Protein AF-A0A257TS26-F1 (afdb_monomer_lite)

Sequence (322 aa):
MDTCPPGFRGSYFFALATAGLLAMAFPWNPGGDGPPDYDKAGIEAARLVDIDSMKSAVDYLASDSLEGRETGEPGELKAAEYIAGQFRLFGLKPLGDSGTYFQHFFVDINRISDSSYLRSGGKDFWGSKDFLVMPFTAADTNVTAQIVCAGYGYENGSYSDYKGIDVTGKIVMLLGGNPKFADTNDVMVRTGLYKMTNAVSNGAAAVIMTINDGDKGFAQLRKSFNAIDGAKQMSLASDIGTPAQFKPVQLIYIRESVADSILLSRHFTSAQLTRTIDSLKVPVSLQLGNATVRVRIDRERRETENVVAVLGGTDSLLDNQY

pLDDT: mean 80.96, std 21.2, range [22.33, 98.5]

Foldseek 3Di:
DDDDDDDDDDDDDDDDDPDDDDDDDDDDDPDDDDDPPVVVVVVVVVVVDDPVVVVVLVCVLPDCVLVDCAFQDSSVVVNLVVVQVVCVVVVFWADAPPRGLKPKFKKKFKAWDQPWWKFDPNDIDTELGFKDWDPPPPDWDKAKAWEKEQEALADDDPAGSCPPDQQASHEYEHEQADQPVPDDPPPLRNDPVNSLVSSVVSHHQAYEYEHPPAVVRVVVVSVVVCVRSVSRDIDGPCVVPDPPPDPDHIYMYGGQVVQQVFCVQVPDGSVRSSCCCNVVVHRDMDTTGIMIGTIDMDIDMHMGIDRDTDDADPDPVCRPVD

Secondary structure (DSSP, 8-state):
-------------------------PPP--SS-PSP-HHHHHHHHHHT--HHHHHHHHHHHTSGGGS---TTSHHHHHHHHHHHHHHHHTTPEE-SGGGSSEEEEEEEEEEE-TT-EEEETTEEEEBTTTEEEPTT--S-EEEEEEEEEETT--EETTEETTTT---TTSEEEE-SS--GGG--S-TTTTSHHHHHHHHHHTT-SEEEEEPTTHHHHHHHHHHHHHHHHSS-EEEE-TTS---TT--PPEEEEEPHHHHHHHHGGGT--HHHHHHHHHHH-S--EEEEEEEEEEE-EEEEEEEEEEE-EE---S-TTTTT--

Radius of gyration: 27.72 Å; chains: 1; bounding box: 77×51×66 Å

Structure (mmCIF, N/CA/C/O backbone):
data_AF-A0A257TS26-F1
#
_entry.id   AF-A0A257TS26-F1
#
loop_
_atom_site.group_PDB
_atom_site.id
_atom_site.type_symbol
_atom_site.label_atom_id
_atom_site.label_alt_id
_atom_site.label_comp_id
_atom_site.label_asym_id
_atom_site.label_entity_id
_atom_site.label_seq_id
_atom_site.pdbx_PDB_ins_code
_atom_site.Cartn_x
_atom_site.Cartn_y
_atom_site.Cartn_z
_atom_site.occupancy
_atom_site.B_iso_or_equiv
_atom_site.auth_seq_id
_atom_site.auth_comp_id
_atom_site.auth_asym_id
_atom_site.auth_atom_id
_atom_site.pdbx_PDB_model_num
ATOM 1 N N . MET A 1 1 ? 42.066 2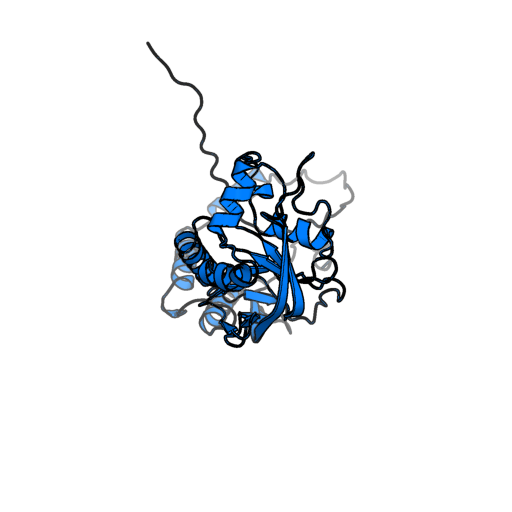6.479 24.688 1.00 37.06 1 MET A N 1
ATOM 2 C CA . MET A 1 1 ? 42.470 26.195 23.296 1.00 37.06 1 MET A CA 1
ATOM 3 C C . MET A 1 1 ? 42.313 24.692 23.074 1.00 37.06 1 MET A C 1
ATOM 5 O O . MET A 1 1 ? 43.297 23.970 23.087 1.00 37.06 1 MET A O 1
ATOM 9 N N . ASP A 1 2 ? 41.112 24.129 23.234 1.00 30.77 2 ASP A N 1
ATOM 10 C CA . ASP A 1 2 ? 39.917 24.230 22.356 1.00 30.77 2 ASP A CA 1
ATOM 11 C C . ASP A 1 2 ? 40.140 23.429 21.059 1.00 30.77 2 ASP A C 1
ATOM 13 O O . ASP A 1 2 ? 40.957 23.829 20.241 1.00 30.77 2 ASP A O 1
ATOM 17 N N . THR A 1 3 ? 39.746 22.145 21.006 1.00 35.19 3 THR A N 1
ATOM 18 C CA . THR A 1 3 ? 38.420 21.541 20.672 1.00 35.19 3 THR A CA 1
ATOM 19 C C . THR A 1 3 ? 38.322 21.114 19.197 1.00 35.19 3 THR A C 1
ATOM 21 O O . THR A 1 3 ? 38.339 21.963 18.319 1.00 35.19 3 THR A O 1
ATOM 24 N N . CYS A 1 4 ? 38.165 19.805 18.918 1.00 27.72 4 CYS A N 1
ATOM 25 C CA . CYS A 1 4 ? 36.999 19.236 18.201 1.00 27.72 4 CYS A CA 1
ATOM 26 C C . CYS A 1 4 ? 37.095 17.690 18.028 1.00 27.72 4 CYS A C 1
ATOM 28 O O . CYS A 1 4 ? 38.175 17.198 17.699 1.00 27.72 4 CYS A O 1
ATOM 30 N N . PRO A 1 5 ? 35.996 16.923 18.217 1.00 36.34 5 PRO A N 1
ATOM 31 C CA . PRO A 1 5 ? 35.905 15.465 18.021 1.00 36.34 5 PRO A CA 1
ATOM 32 C C . PRO A 1 5 ? 35.257 15.101 16.640 1.00 36.34 5 PRO A C 1
ATOM 34 O O . PRO A 1 5 ? 35.060 15.999 15.819 1.00 36.34 5 PRO A O 1
ATOM 37 N N . PRO A 1 6 ? 34.971 13.815 16.313 1.00 40.22 6 PRO A N 1
ATOM 38 C CA . PRO A 1 6 ? 34.812 13.324 14.938 1.00 40.22 6 PRO A CA 1
ATOM 39 C C . PRO A 1 6 ? 33.427 13.621 14.337 1.00 40.22 6 PRO A C 1
ATOM 41 O O . PRO A 1 6 ? 32.400 13.472 14.998 1.00 40.22 6 PRO A O 1
ATOM 44 N N . GLY A 1 7 ? 33.400 14.010 13.057 1.00 30.08 7 GLY A N 1
ATOM 45 C CA . GLY A 1 7 ? 32.191 14.366 12.311 1.00 30.08 7 GLY A CA 1
ATOM 46 C C . GLY A 1 7 ? 31.867 13.388 11.178 1.00 30.08 7 GLY A C 1
ATOM 47 O O . GLY A 1 7 ? 32.609 13.275 10.208 1.00 30.08 7 GLY A O 1
ATOM 48 N N . PHE A 1 8 ? 30.719 12.725 11.313 1.00 30.06 8 PHE A N 1
ATOM 49 C CA . PHE A 1 8 ? 29.924 12.053 10.278 1.00 30.06 8 PHE A CA 1
ATOM 50 C C . PHE A 1 8 ? 29.890 12.794 8.930 1.00 30.06 8 PHE A C 1
ATOM 52 O O . PHE A 1 8 ? 29.528 13.966 8.936 1.00 30.06 8 PHE A O 1
ATOM 59 N N . ARG A 1 9 ? 30.061 12.077 7.803 1.00 27.02 9 ARG A N 1
ATOM 60 C CA . ARG A 1 9 ? 29.256 12.212 6.558 1.00 27.02 9 ARG A CA 1
ATOM 61 C C . ARG A 1 9 ? 29.340 10.933 5.705 1.00 27.02 9 ARG A C 1
ATOM 63 O O . ARG A 1 9 ? 30.000 10.902 4.675 1.00 27.02 9 ARG A O 1
ATOM 70 N N . GLY A 1 10 ? 28.668 9.868 6.141 1.00 26.12 10 GLY A N 1
ATOM 71 C CA . GLY A 1 10 ? 28.343 8.727 5.280 1.00 26.12 10 GLY A CA 1
ATOM 72 C C . GLY A 1 10 ? 26.953 8.925 4.684 1.00 26.12 10 GLY A C 1
ATOM 73 O O . GLY A 1 10 ? 25.962 8.594 5.329 1.00 26.12 10 GLY A O 1
ATOM 74 N N . SER A 1 11 ? 26.871 9.501 3.487 1.00 29.52 11 SER A N 1
ATOM 75 C CA . SER A 1 11 ? 25.647 9.471 2.685 1.00 29.52 11 SER A CA 1
ATOM 76 C C . SER A 1 11 ? 25.623 8.148 1.926 1.00 29.52 11 SER A C 1
ATOM 78 O O . SER A 1 11 ? 26.371 7.965 0.970 1.00 29.52 11 SER A O 1
ATOM 80 N N . TYR A 1 12 ? 24.784 7.220 2.378 1.00 25.42 12 TYR A N 1
ATOM 81 C CA . TYR A 1 12 ? 24.457 6.005 1.643 1.00 25.42 12 TYR A CA 1
ATOM 82 C C . TYR A 1 12 ? 23.677 6.387 0.379 1.00 25.42 12 TYR A C 1
ATOM 84 O O . TYR A 1 12 ? 22.521 6.794 0.465 1.00 25.42 12 TYR A O 1
ATOM 92 N N . PHE A 1 13 ? 24.299 6.247 -0.790 1.00 23.50 13 PHE A N 1
ATOM 93 C CA . PHE A 1 13 ? 23.575 6.073 -2.046 1.00 23.50 13 PHE A CA 1
ATOM 94 C C . PHE A 1 13 ? 23.480 4.570 -2.310 1.00 23.50 13 PHE A C 1
ATOM 96 O O . PHE A 1 13 ? 24.466 3.925 -2.655 1.00 23.50 13 PHE A O 1
ATOM 103 N N . PHE A 1 14 ? 22.289 4.005 -2.110 1.00 22.34 14 PHE A N 1
ATOM 104 C CA . PHE A 1 14 ? 21.947 2.690 -2.640 1.00 22.34 14 PHE A CA 1
ATOM 105 C C . PHE A 1 14 ? 21.656 2.849 -4.136 1.00 22.34 14 PHE A C 1
ATOM 107 O O . PHE A 1 14 ? 20.591 3.332 -4.512 1.00 22.34 14 PHE A O 1
ATOM 114 N N . ALA A 1 15 ? 22.598 2.444 -4.984 1.00 23.56 15 ALA A N 1
ATOM 115 C CA . ALA A 1 15 ? 22.303 2.062 -6.359 1.00 23.56 15 ALA A CA 1
ATOM 116 C C . ALA A 1 15 ? 22.146 0.536 -6.373 1.00 23.56 15 ALA A C 1
ATOM 118 O O . ALA A 1 15 ? 23.122 -0.205 -6.277 1.00 23.56 15 ALA A O 1
ATOM 119 N N . LEU A 1 16 ? 20.900 0.067 -6.411 1.00 22.33 16 LEU A N 1
ATOM 120 C CA . LEU A 1 16 ? 20.575 -1.339 -6.628 1.00 22.33 16 LEU A CA 1
ATOM 121 C C . LEU A 1 16 ? 20.796 -1.651 -8.114 1.00 22.33 16 LEU A C 1
ATOM 123 O O . LEU A 1 16 ? 19.920 -1.421 -8.938 1.00 22.33 16 LEU A O 1
ATOM 127 N N . ALA A 1 17 ? 21.979 -2.163 -8.446 1.00 25.03 17 ALA A N 1
ATOM 128 C CA . ALA A 1 17 ? 22.193 -2.956 -9.647 1.00 25.03 17 ALA A CA 1
ATOM 129 C C . ALA A 1 17 ? 22.287 -4.417 -9.195 1.00 25.03 17 ALA A C 1
ATOM 131 O O . ALA A 1 17 ? 23.248 -4.818 -8.539 1.00 25.03 17 ALA A O 1
ATOM 132 N N . THR A 1 18 ? 21.259 -5.211 -9.478 1.00 26.61 18 THR A N 1
ATOM 133 C CA . THR A 1 18 ? 21.277 -6.657 -9.247 1.00 26.61 18 THR A CA 1
ATOM 134 C C . THR A 1 18 ? 22.219 -7.315 -10.251 1.00 26.61 18 THR A C 1
ATOM 136 O O . THR A 1 18 ? 21.802 -7.726 -11.328 1.00 26.61 18 THR A O 1
ATOM 139 N N . ALA A 1 19 ? 23.498 -7.408 -9.897 1.00 28.66 19 ALA A N 1
ATOM 140 C CA . ALA A 1 19 ? 24.444 -8.304 -10.546 1.00 28.66 19 ALA A CA 1
ATOM 141 C C . ALA A 1 19 ? 24.313 -9.691 -9.900 1.00 28.66 19 ALA A C 1
ATOM 143 O O . ALA A 1 19 ? 24.730 -9.907 -8.761 1.00 28.66 19 ALA A O 1
ATOM 144 N N . GLY A 1 20 ? 23.687 -10.627 -10.616 1.00 26.91 20 GLY A N 1
ATOM 145 C CA . GLY A 1 20 ? 23.714 -12.042 -10.264 1.00 26.91 20 GLY A CA 1
ATOM 146 C C . GLY A 1 20 ? 25.151 -12.557 -10.327 1.00 26.91 20 GLY A C 1
ATOM 147 O O . GLY A 1 20 ? 25.770 -12.563 -11.387 1.00 26.91 20 GLY A O 1
ATOM 148 N N . LEU A 1 21 ? 25.690 -12.959 -9.178 1.00 26.38 21 LEU A N 1
ATOM 149 C CA . LEU A 1 21 ? 27.027 -13.524 -9.059 1.00 26.38 21 LEU A CA 1
ATOM 150 C C . LEU A 1 21 ? 26.991 -14.988 -9.533 1.00 26.38 21 LEU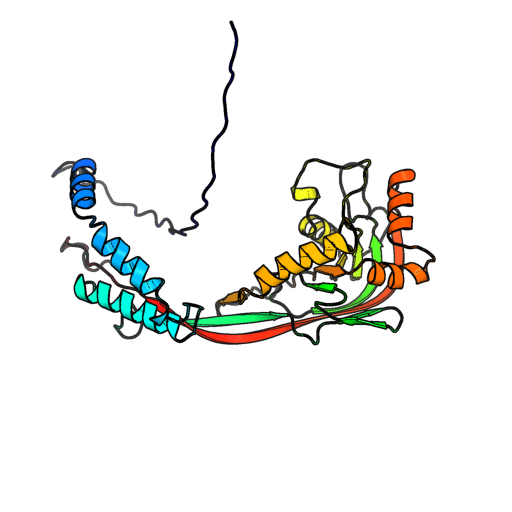 A C 1
ATOM 152 O O . LEU A 1 21 ? 26.656 -15.888 -8.764 1.00 26.38 21 LEU A O 1
ATOM 156 N N . LEU A 1 22 ? 27.315 -15.238 -10.803 1.00 27.84 22 LEU A N 1
ATOM 157 C CA . LEU A 1 22 ? 27.660 -16.580 -11.273 1.00 27.84 22 LEU A CA 1
ATOM 158 C C . LEU A 1 22 ? 29.144 -16.813 -10.974 1.00 27.84 22 LEU A C 1
ATOM 160 O O . LEU A 1 22 ? 30.025 -16.258 -11.627 1.00 27.84 22 LEU A O 1
ATOM 164 N N . ALA A 1 23 ? 29.421 -17.611 -9.944 1.00 29.97 23 ALA A N 1
ATOM 165 C CA . ALA A 1 23 ? 30.765 -18.075 -9.639 1.00 29.97 23 ALA A CA 1
ATOM 166 C C . ALA A 1 23 ? 31.234 -19.034 -10.747 1.00 29.97 23 ALA A C 1
ATOM 168 O O . ALA A 1 23 ? 30.820 -20.192 -10.789 1.00 29.97 23 ALA A O 1
ATOM 169 N N . MET A 1 24 ? 32.091 -18.556 -11.649 1.00 30.41 24 MET A N 1
ATOM 170 C CA . MET A 1 24 ? 32.803 -19.416 -12.592 1.00 30.41 24 MET A CA 1
ATOM 171 C C . MET A 1 24 ? 34.022 -20.021 -11.898 1.00 30.41 24 MET A C 1
ATOM 173 O O . MET A 1 24 ? 34.969 -19.322 -11.542 1.00 30.41 24 MET A O 1
ATOM 177 N N . ALA A 1 25 ? 33.995 -21.336 -11.702 1.00 34.69 25 ALA A N 1
ATOM 178 C CA . ALA A 1 25 ? 35.186 -22.104 -11.387 1.00 34.69 25 ALA A CA 1
ATOM 179 C C . ALA A 1 25 ? 35.992 -22.293 -12.681 1.00 34.69 25 ALA A C 1
ATOM 181 O O . ALA A 1 25 ? 35.604 -23.094 -13.528 1.00 34.69 25 ALA A O 1
ATOM 182 N N . PHE A 1 26 ? 37.102 -21.569 -12.840 1.00 32.62 26 PHE A N 1
ATOM 183 C CA . PHE A 1 26 ? 38.072 -21.849 -13.901 1.00 32.62 26 PHE A CA 1
ATOM 184 C C . PHE A 1 26 ? 39.240 -22.691 -13.362 1.00 32.62 26 PHE A C 1
ATOM 186 O O . PHE A 1 26 ? 39.760 -22.396 -12.281 1.00 32.62 26 PHE A O 1
ATOM 193 N N . PRO A 1 27 ? 39.668 -23.741 -14.088 1.00 36.69 27 PRO A N 1
ATOM 194 C CA . PRO A 1 27 ? 40.831 -24.539 -13.731 1.00 36.69 27 PRO A CA 1
ATOM 195 C C . PRO A 1 27 ? 42.126 -23.740 -13.945 1.00 36.69 27 PRO A C 1
ATOM 197 O O . PRO A 1 27 ? 42.347 -23.126 -14.985 1.00 36.69 27 PRO A O 1
ATOM 200 N N . TRP A 1 28 ? 42.987 -23.769 -12.932 1.00 30.28 28 TRP A N 1
ATOM 201 C CA . TRP A 1 28 ? 44.308 -23.143 -12.894 1.00 30.28 28 TRP A CA 1
ATOM 202 C C . TRP A 1 28 ? 45.218 -23.695 -14.009 1.00 30.28 28 TRP A C 1
ATOM 204 O O . TRP A 1 28 ? 45.581 -24.870 -13.982 1.00 30.28 28 TRP A O 1
ATOM 214 N N . ASN A 1 29 ? 45.646 -22.843 -14.949 1.00 38.09 29 ASN A N 1
ATOM 215 C CA . ASN A 1 29 ? 46.731 -23.125 -15.899 1.00 38.09 29 ASN A CA 1
ATOM 216 C C . ASN A 1 29 ? 48.053 -22.515 -15.370 1.00 38.09 29 ASN A C 1
ATOM 218 O O . ASN A 1 29 ? 48.118 -21.298 -15.214 1.00 38.09 29 ASN A O 1
ATOM 222 N N . PRO A 1 30 ? 49.095 -23.301 -15.031 1.00 41.59 30 PRO A N 1
ATOM 223 C CA . PRO A 1 30 ? 50.294 -22.787 -14.365 1.00 41.59 30 PRO A CA 1
ATOM 224 C C . PRO A 1 30 ? 51.421 -22.352 -15.324 1.00 41.59 30 PRO A C 1
ATOM 226 O O . PRO A 1 30 ? 52.567 -22.242 -14.893 1.00 41.59 30 PRO A O 1
ATOM 229 N N . GLY A 1 31 ? 51.147 -22.098 -16.607 1.00 44.81 31 GLY A N 1
ATOM 230 C CA . GLY A 1 31 ? 52.184 -21.675 -17.551 1.00 44.81 31 GLY A CA 1
ATOM 231 C C . GLY A 1 31 ? 51.662 -20.789 -18.677 1.00 44.81 31 GLY A C 1
ATOM 232 O O . GLY A 1 31 ? 50.856 -21.241 -19.485 1.00 44.81 31 GLY A O 1
ATOM 233 N N . GLY A 1 32 ? 52.183 -19.561 -18.747 1.00 46.34 32 GLY A N 1
ATOM 234 C CA . GLY A 1 32 ? 51.979 -18.619 -19.851 1.00 46.34 32 GLY A CA 1
ATOM 235 C C . GLY A 1 32 ? 51.241 -17.357 -19.418 1.00 46.34 32 GLY A C 1
ATOM 236 O O . GLY A 1 32 ? 50.023 -17.373 -19.329 1.00 46.34 32 GLY A O 1
ATOM 237 N N . ASP A 1 33 ? 52.023 -16.302 -19.185 1.00 50.00 33 ASP A N 1
ATOM 238 C CA . ASP A 1 33 ? 51.646 -14.905 -18.936 1.00 50.00 33 ASP A CA 1
ATOM 239 C C . ASP A 1 33 ? 50.864 -14.629 -17.636 1.00 50.00 33 ASP A C 1
ATOM 241 O O . ASP A 1 33 ? 49.809 -15.187 -17.350 1.00 50.00 33 ASP A O 1
ATOM 245 N N . GLY A 1 34 ? 51.440 -13.772 -16.783 1.00 47.59 34 GLY A N 1
ATOM 246 C CA . GLY A 1 34 ? 50.822 -13.356 -15.521 1.00 47.59 34 GLY A CA 1
ATOM 247 C C . GLY A 1 34 ? 49.450 -12.699 -15.730 1.00 47.59 34 GLY A C 1
ATOM 248 O O . GLY A 1 34 ? 49.125 -12.312 -16.854 1.00 47.59 34 GLY A O 1
ATOM 249 N N . PRO A 1 35 ? 48.640 -12.546 -14.662 1.00 49.34 35 PRO A N 1
ATOM 250 C CA . PRO A 1 35 ? 47.348 -11.879 -14.772 1.00 49.34 35 PRO A CA 1
ATOM 251 C C . PRO A 1 35 ? 47.544 -10.512 -15.445 1.00 49.34 35 PRO A C 1
ATOM 253 O O . PRO A 1 35 ? 48.509 -9.820 -15.095 1.00 49.34 35 PRO A O 1
ATOM 256 N N . PRO A 1 36 ? 46.692 -10.126 -16.415 1.00 55.75 36 PRO A N 1
ATOM 257 C CA . PRO A 1 36 ? 46.817 -8.832 -17.065 1.00 55.75 36 PRO A CA 1
ATOM 258 C C . PRO A 1 36 ? 46.890 -7.738 -16.000 1.00 55.75 36 PRO A C 1
ATOM 260 O O . PRO A 1 36 ? 46.214 -7.809 -14.976 1.00 55.75 36 PRO A O 1
ATOM 263 N N . ASP A 1 37 ? 47.756 -6.753 -16.225 1.00 58.75 37 ASP A N 1
ATOM 264 C CA . ASP A 1 37 ? 47.927 -5.597 -15.348 1.00 58.75 37 ASP A CA 1
ATOM 265 C C . ASP A 1 37 ? 46.642 -4.749 -15.415 1.00 58.75 37 ASP A C 1
ATOM 267 O O . ASP A 1 37 ? 46.531 -3.810 -16.210 1.00 58.75 37 ASP A O 1
ATOM 271 N N . TYR A 1 38 ? 45.621 -5.169 -14.657 1.00 55.91 38 TYR A N 1
ATOM 272 C CA . TYR A 1 38 ? 44.263 -4.620 -14.674 1.00 55.91 38 TYR A CA 1
ATOM 273 C C . TYR A 1 38 ? 44.255 -3.110 -14.396 1.00 55.91 38 TYR A C 1
ATOM 275 O O . TYR A 1 38 ? 43.380 -2.402 -14.896 1.00 55.91 38 TYR A O 1
ATOM 283 N N . ASP A 1 39 ? 45.274 -2.603 -13.697 1.00 64.19 39 ASP A N 1
ATOM 284 C CA . ASP A 1 39 ? 45.461 -1.179 -13.430 1.00 64.19 39 ASP A CA 1
ATOM 285 C C . ASP A 1 39 ? 45.759 -0.392 -14.713 1.00 64.19 39 ASP A C 1
ATOM 287 O O . ASP A 1 39 ? 45.178 0.668 -14.936 1.00 64.19 39 ASP A O 1
ATOM 291 N N . LYS A 1 40 ? 46.600 -0.905 -15.622 1.00 66.94 40 LYS A N 1
ATOM 292 C CA . LYS A 1 40 ? 46.909 -0.205 -16.884 1.00 66.94 40 LYS A CA 1
ATOM 293 C C . LYS A 1 40 ? 45.760 -0.256 -17.880 1.00 66.94 40 LYS A C 1
ATOM 295 O O . LYS A 1 40 ? 45.460 0.761 -18.501 1.00 66.94 40 LYS A O 1
ATOM 300 N N . ALA A 1 41 ? 45.112 -1.413 -18.019 1.00 69.62 41 ALA A N 1
ATOM 301 C CA . ALA A 1 41 ? 43.949 -1.554 -18.893 1.00 69.62 41 ALA A CA 1
ATOM 302 C C . ALA A 1 41 ? 42.775 -0.686 -18.405 1.00 69.62 41 ALA A C 1
ATOM 304 O O . ALA A 1 41 ? 42.134 -0.011 -19.208 1.00 69.62 41 ALA A O 1
ATOM 305 N N . GLY A 1 42 ? 42.544 -0.635 -17.088 1.00 69.56 42 GLY A N 1
ATOM 306 C CA . GLY A 1 42 ? 41.541 0.238 -16.479 1.00 69.56 42 GLY A CA 1
ATOM 307 C C . GLY A 1 42 ? 41.850 1.728 -16.652 1.00 69.56 42 GLY A C 1
ATOM 308 O O . GLY A 1 42 ? 40.951 2.502 -16.973 1.00 69.56 42 GLY A O 1
ATOM 309 N N . ILE A 1 43 ? 43.117 2.138 -16.507 1.00 73.31 43 ILE A N 1
ATOM 310 C CA . ILE A 1 43 ? 43.545 3.531 -16.729 1.00 73.31 43 ILE A CA 1
ATOM 311 C C . ILE A 1 43 ? 43.390 3.938 -18.199 1.00 73.31 43 ILE A C 1
ATOM 313 O O . ILE A 1 43 ? 42.948 5.053 -18.476 1.00 73.31 43 ILE A O 1
ATOM 317 N N . GLU A 1 44 ? 43.727 3.061 -19.144 1.00 75.56 44 GLU A N 1
ATOM 318 C CA . GLU A 1 44 ? 43.588 3.368 -20.570 1.00 75.56 44 GLU A CA 1
ATOM 319 C C . GLU A 1 44 ? 42.113 3.410 -20.993 1.00 75.56 44 GLU A C 1
ATOM 321 O O . GLU A 1 44 ? 41.703 4.335 -21.690 1.00 75.56 44 GLU A O 1
ATOM 326 N N . ALA A 1 45 ? 41.275 2.504 -20.476 1.00 74.31 45 ALA A N 1
ATOM 327 C CA . ALA A 1 45 ? 39.826 2.571 -20.660 1.00 74.31 45 ALA A CA 1
ATOM 328 C C . ALA A 1 45 ? 39.225 3.860 -20.072 1.00 74.31 45 ALA A C 1
ATOM 330 O O . ALA A 1 45 ? 38.378 4.489 -20.702 1.00 74.31 45 ALA A O 1
ATOM 331 N N . ALA A 1 46 ? 39.701 4.309 -18.906 1.00 72.38 46 ALA A N 1
ATOM 332 C CA . ALA A 1 46 ? 39.256 5.562 -18.296 1.00 72.38 46 ALA A CA 1
ATOM 333 C C . ALA A 1 46 ? 39.593 6.796 -19.153 1.00 72.38 46 ALA A C 1
ATOM 335 O O . ALA A 1 46 ? 38.860 7.781 -19.115 1.00 72.38 46 ALA A O 1
ATOM 336 N N . ARG A 1 47 ? 40.665 6.750 -19.956 1.00 77.94 47 ARG A N 1
ATOM 337 C CA . ARG A 1 47 ? 41.022 7.825 -20.901 1.00 77.94 47 ARG A CA 1
ATOM 338 C C . ARG A 1 47 ? 40.140 7.857 -22.146 1.00 77.94 47 ARG A C 1
ATOM 340 O O . ARG A 1 47 ? 40.068 8.896 -22.792 1.00 77.94 47 ARG A O 1
ATOM 347 N N . LEU A 1 48 ? 39.479 6.746 -22.472 1.00 80.06 48 LEU A N 1
ATOM 348 C CA . LEU A 1 48 ? 38.506 6.659 -23.566 1.00 80.06 48 LEU A CA 1
ATOM 349 C C . LEU A 1 48 ? 37.122 7.189 -23.162 1.00 80.06 48 LEU A C 1
ATOM 351 O O . LEU A 1 48 ? 36.245 7.318 -24.015 1.00 80.06 48 LEU A O 1
ATOM 355 N N . VAL A 1 49 ? 36.911 7.500 -21.878 1.00 80.00 49 VAL A N 1
ATOM 356 C CA . VAL A 1 49 ? 35.665 8.097 -21.392 1.00 80.00 49 VAL A CA 1
ATOM 357 C C . VAL A 1 49 ? 35.591 9.551 -21.847 1.00 80.00 49 VAL A C 1
ATOM 359 O O . VAL A 1 49 ? 36.239 10.435 -21.286 1.00 80.00 49 VAL A O 1
ATOM 362 N N . ASP A 1 50 ? 34.760 9.798 -22.852 1.00 86.38 50 ASP A N 1
ATOM 363 C CA . ASP A 1 50 ? 34.470 11.139 -23.340 1.00 86.38 50 ASP A CA 1
ATOM 364 C C . ASP A 1 50 ? 33.268 11.752 -22.603 1.00 86.38 50 ASP A C 1
ATOM 366 O O . ASP A 1 50 ? 32.140 11.249 -22.650 1.00 86.38 50 ASP A O 1
ATOM 370 N N . ILE A 1 51 ? 33.519 12.867 -21.915 1.00 88.75 51 ILE A N 1
ATOM 371 C CA . ILE A 1 51 ? 32.500 13.599 -21.155 1.00 88.75 51 ILE A CA 1
ATOM 372 C C . ILE A 1 51 ? 31.419 14.149 -22.085 1.00 88.75 51 ILE A C 1
ATOM 374 O O . ILE A 1 51 ? 30.247 14.160 -21.702 1.00 88.75 51 ILE A O 1
ATOM 378 N N . ASP A 1 52 ? 31.784 14.593 -23.286 1.00 90.44 52 ASP A N 1
ATOM 379 C CA . ASP A 1 52 ? 30.834 15.221 -24.201 1.00 90.44 52 ASP A CA 1
ATOM 380 C C . ASP A 1 52 ? 29.880 14.185 -24.810 1.00 90.44 52 ASP A C 1
ATOM 382 O O . ASP A 1 52 ? 28.674 14.437 -24.903 1.00 90.44 52 ASP A O 1
ATOM 386 N N . SER A 1 53 ? 30.368 12.976 -25.100 1.00 86.75 53 SER A N 1
ATOM 387 C CA . SER A 1 53 ? 29.535 11.828 -25.478 1.00 86.75 53 SER A CA 1
ATOM 388 C C . SER A 1 53 ? 28.550 11.432 -24.372 1.00 86.75 53 SER A C 1
ATOM 390 O O . SER A 1 53 ? 27.361 11.247 -24.643 1.00 86.75 53 SER A O 1
ATOM 392 N N . MET A 1 54 ? 28.998 11.358 -23.111 1.00 88.94 54 MET A N 1
ATOM 393 C CA . MET A 1 54 ? 28.103 11.062 -21.980 1.00 88.94 54 MET A CA 1
ATOM 394 C C . MET A 1 54 ? 27.028 12.138 -21.801 1.00 88.94 54 MET A C 1
ATOM 396 O O . MET A 1 54 ? 25.856 11.809 -21.616 1.00 88.94 54 MET A O 1
ATOM 400 N N . LYS A 1 55 ? 27.409 13.419 -21.877 1.00 93.56 55 LYS A N 1
ATOM 401 C CA . LYS A 1 55 ? 26.461 14.537 -21.799 1.00 93.56 55 LYS A CA 1
ATOM 402 C C . LYS A 1 55 ? 25.439 14.477 -22.920 1.00 93.56 55 LYS A C 1
ATOM 404 O O . LYS A 1 55 ? 24.255 14.526 -22.636 1.00 93.56 55 LYS A O 1
ATOM 409 N N . SER A 1 56 ? 25.882 14.270 -24.157 1.00 93.06 56 SER A N 1
ATOM 410 C CA . SER A 1 56 ? 24.988 14.181 -25.316 1.00 93.06 56 SER A CA 1
ATOM 411 C C . SER A 1 56 ? 23.951 13.063 -25.162 1.00 93.06 56 SER A C 1
ATOM 413 O O . SER A 1 56 ? 22.783 13.251 -25.500 1.00 93.06 56 SER A O 1
ATOM 415 N N . ALA A 1 57 ? 24.351 11.911 -24.608 1.00 93.81 57 ALA A N 1
ATOM 416 C CA . ALA A 1 57 ? 23.427 10.815 -24.325 1.00 93.81 57 ALA A CA 1
ATOM 417 C C . ALA A 1 57 ? 22.403 11.174 -23.240 1.00 93.81 57 ALA A C 1
ATOM 419 O O . ALA A 1 57 ? 21.210 10.914 -23.406 1.00 93.81 57 ALA A O 1
ATOM 420 N N . VAL A 1 58 ? 22.851 11.797 -22.147 1.00 95.25 58 VAL A N 1
ATOM 421 C CA . VAL A 1 58 ? 21.959 12.263 -21.075 1.00 95.25 58 VAL A CA 1
ATOM 422 C C . VAL A 1 58 ? 21.007 13.345 -21.587 1.00 95.25 58 VAL A C 1
ATOM 424 O O . VAL A 1 58 ? 19.808 13.247 -21.336 1.00 95.25 58 VAL A O 1
ATOM 427 N N . ASP A 1 59 ? 21.512 14.321 -22.340 1.00 96.06 59 ASP A N 1
ATOM 428 C CA . ASP A 1 59 ? 20.740 15.433 -22.896 1.00 96.06 59 ASP A CA 1
ATOM 429 C C . ASP A 1 59 ? 19.633 14.924 -23.817 1.00 96.06 59 ASP A C 1
ATOM 431 O O . ASP A 1 59 ? 18.488 15.355 -23.698 1.00 96.06 59 ASP A O 1
ATOM 435 N N . TYR A 1 60 ? 19.930 13.953 -24.688 1.00 96.00 60 TYR A N 1
ATOM 436 C CA . TYR A 1 60 ? 18.906 13.336 -25.526 1.00 96.00 60 TYR A CA 1
ATOM 437 C C . TYR A 1 60 ? 17.874 12.565 -24.692 1.00 96.00 60 TYR A C 1
ATOM 439 O O . TYR A 1 60 ? 16.674 12.808 -24.829 1.00 96.00 60 TYR A O 1
ATOM 447 N N . LEU A 1 61 ? 18.313 11.676 -23.793 1.00 95.94 61 LEU A N 1
ATOM 448 C CA . LEU A 1 61 ? 17.419 10.834 -22.981 1.00 95.94 61 LEU A CA 1
ATOM 449 C C . LEU A 1 61 ? 16.570 11.625 -21.970 1.00 95.94 61 LEU A C 1
ATOM 451 O O . LEU A 1 61 ? 15.581 11.098 -21.450 1.00 95.94 61 LEU A O 1
ATOM 455 N N . ALA A 1 62 ? 16.964 12.860 -21.667 1.00 95.31 62 ALA A N 1
ATOM 456 C CA . ALA A 1 62 ? 16.229 13.804 -20.832 1.00 95.31 62 ALA A CA 1
ATOM 457 C C . ALA A 1 62 ? 15.526 14.909 -21.640 1.00 95.31 62 ALA A C 1
ATOM 459 O O . ALA A 1 62 ? 14.936 15.807 -21.042 1.00 95.31 62 ALA A O 1
ATOM 460 N N . SER A 1 63 ? 15.588 14.868 -22.974 1.00 96.25 63 SER A N 1
ATOM 461 C CA . SER A 1 63 ? 15.002 15.909 -23.815 1.00 96.25 63 SER A CA 1
ATOM 462 C C . SER A 1 63 ? 13.478 15.817 -23.878 1.00 96.25 63 SER A C 1
ATOM 464 O O . SER A 1 63 ? 12.891 14.731 -23.852 1.00 96.25 63 SER A O 1
ATOM 466 N N . ASP A 1 64 ? 12.843 16.969 -24.094 1.00 95.25 64 ASP A N 1
ATOM 467 C CA . ASP A 1 64 ? 11.397 17.081 -24.314 1.00 95.25 64 ASP A CA 1
ATOM 468 C C . ASP A 1 64 ? 10.909 16.238 -25.503 1.00 95.25 64 ASP A C 1
ATOM 470 O O . ASP A 1 64 ? 9.740 15.877 -25.563 1.00 95.25 64 ASP A O 1
ATOM 474 N N . SER A 1 65 ? 11.799 15.872 -26.435 1.00 93.50 65 SER A N 1
ATOM 475 C CA . SER A 1 65 ? 11.455 15.080 -27.623 1.00 93.50 65 SER A CA 1
ATOM 476 C C . SER A 1 65 ? 10.986 13.653 -27.308 1.00 93.50 65 SER A C 1
ATOM 478 O O . SER A 1 65 ? 10.297 13.028 -28.125 1.00 93.50 65 SER A O 1
ATOM 480 N N . LEU A 1 66 ? 11.333 13.141 -26.123 1.00 95.12 66 LEU A N 1
ATOM 481 C CA . LEU A 1 66 ? 10.845 11.860 -25.627 1.00 95.12 66 LEU A CA 1
ATOM 482 C C . LEU A 1 66 ? 9.493 12.014 -24.915 1.00 95.12 66 LEU A C 1
ATOM 484 O O . LEU A 1 66 ? 8.774 11.032 -24.809 1.00 95.12 66 LEU A O 1
ATOM 488 N N . GLU A 1 67 ? 9.111 13.228 -24.493 1.00 93.44 67 GLU A N 1
ATOM 489 C CA . GLU A 1 67 ? 7.859 13.518 -23.765 1.00 93.44 67 GLU A CA 1
ATOM 490 C C . GLU A 1 67 ? 7.717 12.713 -22.450 1.00 93.44 67 GLU A C 1
ATOM 492 O O . GLU A 1 67 ? 6.624 12.538 -21.915 1.00 93.44 67 GLU A O 1
ATOM 497 N N . GLY A 1 68 ? 8.844 12.234 -21.909 1.00 91.56 68 GLY A N 1
ATOM 498 C CA . GLY A 1 68 ? 8.910 11.267 -20.811 1.00 91.56 68 GLY A CA 1
ATOM 499 C C . GLY A 1 68 ? 9.452 9.908 -21.266 1.00 91.56 68 GLY A C 1
ATOM 500 O O . GLY A 1 68 ? 9.742 9.695 -22.433 1.00 91.56 68 GLY A O 1
ATOM 501 N N . ARG A 1 69 ? 9.655 8.978 -20.331 1.00 92.06 69 ARG A N 1
ATOM 502 C CA . ARG A 1 69 ? 10.117 7.599 -20.612 1.00 92.06 69 ARG A CA 1
ATOM 503 C C . ARG A 1 69 ? 9.418 6.598 -19.703 1.00 92.06 69 ARG A C 1
ATOM 505 O O . ARG A 1 69 ? 10.043 5.715 -19.123 1.00 92.06 69 ARG A O 1
ATOM 512 N N . GLU A 1 70 ? 8.134 6.833 -19.474 1.00 88.81 70 GLU A N 1
ATOM 513 C CA . GLU A 1 70 ? 7.333 5.908 -18.690 1.00 88.81 70 GLU A CA 1
ATOM 514 C C . GLU A 1 70 ? 7.131 4.610 -19.483 1.00 88.81 70 GLU A C 1
ATOM 516 O O . GLU A 1 70 ? 7.012 4.628 -20.706 1.00 88.81 70 GLU A O 1
ATOM 521 N N . THR A 1 71 ? 7.151 3.480 -18.785 1.00 87.50 71 THR A N 1
ATOM 522 C CA . THR A 1 71 ? 7.122 2.142 -19.378 1.00 87.50 71 THR A CA 1
ATOM 523 C C . THR A 1 71 ? 5.911 1.932 -20.288 1.00 87.50 71 THR A C 1
ATOM 525 O O . THR A 1 71 ? 4.767 2.153 -19.871 1.00 87.50 71 THR A O 1
ATOM 528 N N . GLY A 1 72 ? 6.162 1.475 -21.518 1.00 87.00 72 GLY A N 1
ATOM 529 C CA . GLY A 1 72 ? 5.135 1.234 -22.529 1.00 87.00 72 GLY A CA 1
ATOM 530 C C . GLY A 1 72 ? 4.536 2.506 -23.139 1.00 87.00 72 GLY A C 1
ATOM 531 O O . GLY A 1 72 ? 3.536 2.419 -23.850 1.00 87.00 72 GLY A O 1
ATOM 532 N N . GLU A 1 73 ? 5.087 3.692 -22.850 1.00 91.31 73 GLU A N 1
ATOM 533 C CA . GLU A 1 73 ? 4.723 4.945 -23.525 1.00 91.31 73 GLU A CA 1
ATOM 534 C C . GLU A 1 73 ? 5.650 5.209 -24.731 1.00 91.31 73 GLU A C 1
ATOM 536 O O . GLU A 1 73 ? 6.799 4.760 -24.743 1.00 91.31 73 GLU A O 1
ATOM 541 N N . PRO A 1 74 ? 5.233 6.016 -25.729 1.00 94.75 74 PRO A N 1
ATOM 542 C CA . PRO A 1 74 ? 6.040 6.284 -26.927 1.00 94.75 74 PRO A CA 1
ATOM 543 C C . PRO A 1 74 ? 7.461 6.801 -26.652 1.00 94.75 74 PRO A C 1
ATOM 545 O O . PRO A 1 74 ? 8.374 6.587 -27.451 1.00 94.75 74 PRO A O 1
ATOM 548 N N . GLY A 1 75 ? 7.655 7.504 -25.535 1.00 95.69 75 GLY A N 1
ATOM 549 C CA . GLY A 1 75 ? 8.955 8.010 -25.111 1.00 95.69 75 GLY A CA 1
ATOM 550 C C . GLY A 1 75 ? 9.949 6.930 -24.682 1.00 95.69 75 GLY A C 1
ATOM 551 O O . GLY A 1 75 ? 11.148 7.073 -24.931 1.00 95.69 75 GLY A O 1
ATOM 552 N N . GLU A 1 76 ? 9.471 5.830 -24.093 1.00 95.50 76 GLU A N 1
ATOM 553 C CA . GLU A 1 76 ? 10.304 4.665 -23.772 1.00 95.50 76 GLU A CA 1
ATOM 554 C C . GLU A 1 76 ? 10.794 3.981 -25.052 1.00 95.50 76 GLU A C 1
ATOM 556 O O . GLU A 1 76 ? 12.002 3.805 -25.196 1.00 95.50 76 GLU A O 1
ATOM 561 N N . LEU A 1 77 ? 9.919 3.750 -26.034 1.00 95.50 77 LEU A N 1
ATOM 562 C CA . LEU A 1 77 ? 10.299 3.171 -27.334 1.00 95.50 77 LEU A CA 1
ATOM 563 C C . LEU A 1 77 ? 11.343 4.028 -28.079 1.00 95.50 77 LEU A C 1
ATOM 565 O O . LEU A 1 77 ? 12.322 3.523 -28.627 1.00 95.50 77 LEU A O 1
ATOM 569 N N . LYS A 1 78 ? 11.197 5.362 -28.054 1.00 97.19 78 LYS A N 1
ATOM 570 C CA . LYS A 1 78 ? 12.206 6.288 -28.613 1.00 97.19 78 LYS A CA 1
ATOM 571 C C . LYS A 1 78 ? 13.559 6.170 -27.905 1.00 97.19 78 LYS A C 1
ATOM 573 O O . LYS A 1 78 ? 14.606 6.293 -28.546 1.00 97.19 78 LYS A O 1
ATOM 578 N N . ALA A 1 79 ? 13.548 5.985 -26.586 1.00 97.81 79 ALA A N 1
ATOM 579 C CA . ALA A 1 79 ? 14.764 5.790 -25.806 1.00 97.81 79 ALA A CA 1
ATOM 580 C C . ALA A 1 79 ? 15.415 4.440 -26.124 1.00 97.81 79 ALA A C 1
ATOM 582 O O . ALA A 1 79 ? 16.635 4.373 -26.286 1.00 97.81 79 ALA A O 1
ATOM 583 N N . ALA A 1 80 ? 14.608 3.389 -26.250 1.00 97.44 80 ALA A N 1
ATOM 584 C CA . ALA A 1 80 ? 15.066 2.053 -26.578 1.00 97.44 80 ALA A CA 1
ATOM 585 C C . ALA A 1 80 ? 15.740 2.013 -27.959 1.00 97.44 80 ALA A C 1
ATOM 587 O O . ALA A 1 80 ? 16.871 1.539 -28.083 1.00 97.44 80 ALA A O 1
ATOM 588 N N . GLU A 1 81 ? 15.119 2.622 -28.973 1.00 97.44 81 GLU A N 1
ATOM 589 C CA . GLU A 1 81 ? 15.704 2.768 -30.312 1.00 97.44 81 GLU A CA 1
ATOM 590 C C . GLU A 1 81 ? 17.010 3.567 -30.308 1.00 97.44 81 GLU A C 1
ATOM 592 O O . GLU A 1 81 ? 17.971 3.196 -30.988 1.00 97.44 81 GLU A O 1
ATOM 597 N N . TYR A 1 82 ? 17.092 4.637 -29.512 1.00 97.56 82 TYR A N 1
ATOM 598 C CA . TYR A 1 82 ? 18.335 5.391 -29.360 1.00 97.56 82 TYR A CA 1
ATOM 599 C C . TYR A 1 82 ? 19.464 4.518 -28.800 1.00 97.56 82 TYR A C 1
ATOM 601 O O . TYR A 1 82 ? 20.559 4.503 -29.367 1.00 97.56 82 TYR A O 1
ATOM 609 N N . ILE A 1 83 ? 19.198 3.748 -27.739 1.00 97.62 83 ILE A N 1
ATOM 610 C CA . ILE A 1 83 ? 20.181 2.838 -27.129 1.00 97.62 83 ILE A CA 1
ATOM 611 C C . ILE A 1 83 ? 20.585 1.740 -28.122 1.00 97.62 83 ILE A C 1
ATOM 613 O O . ILE A 1 83 ? 21.776 1.497 -28.319 1.00 97.62 83 ILE A O 1
ATOM 617 N N . ALA A 1 84 ? 19.623 1.130 -28.819 1.00 97.88 84 ALA A N 1
ATOM 618 C CA . ALA A 1 84 ? 19.893 0.151 -29.870 1.00 97.88 84 ALA A CA 1
ATOM 619 C C . ALA A 1 84 ? 20.717 0.756 -31.024 1.00 97.88 84 ALA A C 1
ATOM 621 O O . ALA A 1 84 ? 21.547 0.081 -31.634 1.00 97.88 84 ALA A O 1
ATOM 622 N N . GLY A 1 85 ? 20.512 2.037 -31.338 1.00 97.38 85 GLY A N 1
ATOM 623 C CA . GLY A 1 85 ? 21.335 2.804 -32.271 1.00 97.38 85 GLY A CA 1
ATOM 624 C C . GLY A 1 85 ? 22.784 2.946 -31.797 1.00 97.38 85 GLY A C 1
ATOM 625 O O . GLY A 1 85 ? 23.701 2.689 -32.575 1.00 97.38 85 GLY A O 1
ATOM 626 N N . GLN A 1 86 ? 23.004 3.270 -30.519 1.00 95.62 86 GLN A N 1
ATOM 627 C CA . GLN A 1 86 ? 24.352 3.319 -29.934 1.00 95.62 86 GLN A CA 1
ATOM 628 C C . GLN A 1 86 ? 25.035 1.944 -29.976 1.00 95.62 86 GLN A C 1
ATOM 630 O O . GLN A 1 86 ? 26.182 1.838 -30.402 1.00 95.62 86 GLN A O 1
ATOM 635 N N . PHE A 1 87 ? 24.319 0.868 -29.634 1.00 97.00 87 PHE A N 1
ATOM 636 C CA . PHE A 1 87 ? 24.843 -0.499 -29.732 1.00 97.00 87 PHE A CA 1
ATOM 637 C C . PHE A 1 87 ? 25.268 -0.871 -31.155 1.00 97.00 87 PHE A C 1
ATOM 639 O O . PHE A 1 87 ? 26.340 -1.453 -31.336 1.00 97.00 87 PHE A O 1
ATOM 646 N N . ARG A 1 88 ? 24.480 -0.479 -32.165 1.00 96.00 88 ARG A N 1
ATOM 647 C CA . ARG A 1 88 ? 24.842 -0.644 -33.581 1.00 96.00 88 ARG A CA 1
ATOM 648 C C . ARG A 1 88 ? 26.127 0.103 -33.932 1.00 96.00 88 ARG A C 1
ATOM 650 O O . ARG A 1 88 ? 27.001 -0.476 -34.572 1.00 96.00 88 ARG A O 1
ATOM 657 N N . LEU A 1 89 ? 26.261 1.358 -33.500 1.00 93.94 89 LEU A N 1
ATOM 658 C CA . LEU A 1 89 ? 27.461 2.167 -33.750 1.00 93.94 89 LEU A CA 1
ATOM 659 C C . LEU A 1 89 ? 28.716 1.569 -33.101 1.00 93.94 89 LEU A C 1
ATOM 661 O O . LEU A 1 89 ? 29.797 1.649 -33.678 1.00 93.94 89 LEU A O 1
ATOM 665 N N . PHE A 1 90 ? 28.570 0.925 -31.943 1.00 91.19 90 PHE A N 1
ATOM 666 C CA . PHE A 1 90 ? 29.662 0.234 -31.252 1.00 91.19 90 PHE A CA 1
ATOM 667 C C . PHE A 1 90 ? 29.959 -1.172 -31.799 1.00 91.19 90 PHE A C 1
ATOM 669 O O . PHE A 1 90 ? 30.868 -1.837 -31.307 1.00 91.19 90 PHE A O 1
ATOM 676 N N . GLY A 1 91 ? 29.217 -1.643 -32.807 1.00 93.56 91 GLY A N 1
ATOM 677 C CA . GLY A 1 91 ? 29.413 -2.966 -33.406 1.00 93.56 91 GLY A CA 1
ATOM 678 C C . GLY A 1 91 ? 28.967 -4.132 -32.519 1.00 93.56 91 GLY A C 1
ATOM 679 O O . GLY A 1 91 ? 29.365 -5.273 -32.762 1.00 93.56 91 GLY A O 1
ATOM 680 N N . LEU A 1 92 ? 28.147 -3.870 -31.496 1.00 95.50 92 LEU A N 1
ATOM 681 C CA . LEU A 1 92 ? 27.602 -4.912 -30.628 1.00 95.50 92 LEU A CA 1
ATOM 682 C C . LEU A 1 92 ? 26.540 -5.719 -31.370 1.00 95.50 92 LEU A C 1
ATOM 684 O O . LEU A 1 92 ? 25.752 -5.166 -32.142 1.00 95.50 92 LEU A O 1
ATOM 688 N N . LYS A 1 93 ? 26.477 -7.026 -31.112 1.00 95.38 93 LYS A N 1
ATOM 689 C CA . LYS A 1 93 ? 25.488 -7.903 -31.748 1.00 95.38 93 LYS A CA 1
ATOM 690 C C . LYS A 1 93 ? 24.167 -7.892 -30.966 1.00 95.38 93 LYS A C 1
ATOM 692 O O . LYS A 1 93 ? 24.206 -7.844 -29.738 1.00 95.38 93 LYS A O 1
ATOM 697 N N . PRO A 1 94 ? 23.012 -7.945 -31.645 1.00 96.69 94 PRO A N 1
ATOM 698 C CA . PRO A 1 94 ? 21.711 -8.057 -30.987 1.00 96.69 94 PRO A CA 1
ATOM 699 C C . PRO A 1 94 ? 21.573 -9.366 -30.191 1.00 96.69 94 PRO A C 1
ATOM 701 O O . PRO A 1 94 ? 22.042 -10.408 -30.649 1.00 96.69 94 PRO A O 1
ATOM 704 N N . LEU A 1 95 ? 20.917 -9.310 -29.024 1.00 95.88 95 LEU A N 1
ATOM 705 C CA . LEU A 1 95 ? 20.607 -10.476 -28.170 1.00 95.88 95 LEU A CA 1
ATOM 706 C C . LEU A 1 95 ? 19.126 -10.513 -27.724 1.00 95.88 95 LEU A C 1
ATOM 708 O O . LEU A 1 95 ? 18.754 -11.248 -26.815 1.00 95.88 95 LEU A O 1
ATOM 712 N N . GLY A 1 96 ? 18.282 -9.684 -28.327 1.00 94.88 96 GLY A N 1
ATOM 713 C CA . GLY A 1 96 ? 16.841 -9.671 -28.108 1.00 94.88 96 GLY A CA 1
ATOM 714 C C . GLY A 1 96 ? 16.092 -10.674 -28.989 1.00 94.88 96 GLY A C 1
ATOM 715 O O . GLY A 1 96 ? 16.667 -11.559 -29.633 1.00 94.88 96 GLY A O 1
ATOM 716 N N . ASP A 1 97 ? 14.778 -10.508 -29.037 1.00 94.88 97 ASP A N 1
ATOM 717 C CA . ASP A 1 97 ? 13.854 -11.391 -29.729 1.00 94.88 97 ASP A CA 1
ATOM 718 C C . ASP A 1 97 ? 14.141 -11.422 -31.228 1.00 94.88 97 ASP A C 1
ATOM 720 O O . ASP A 1 97 ? 14.366 -10.392 -31.867 1.00 94.88 97 ASP A O 1
ATOM 724 N N . SER A 1 98 ? 14.127 -12.627 -31.805 1.00 93.69 98 SER A N 1
ATOM 725 C CA . SER A 1 98 ? 14.307 -12.866 -33.245 1.00 93.69 98 SER A CA 1
ATOM 726 C C . SER A 1 98 ? 15.539 -12.181 -33.863 1.00 93.69 98 SER A C 1
ATOM 728 O O . SER A 1 98 ? 15.524 -11.815 -35.037 1.00 93.69 98 SER A O 1
ATOM 730 N N . GLY A 1 99 ? 16.618 -12.009 -33.087 1.00 93.19 99 GLY A N 1
ATOM 731 C CA . GLY A 1 99 ? 17.854 -11.375 -33.556 1.00 93.19 99 GLY A CA 1
ATOM 732 C C . GLY A 1 99 ? 17.801 -9.844 -33.603 1.00 93.19 99 GLY A C 1
ATOM 733 O O . GLY A 1 99 ? 18.594 -9.230 -34.316 1.00 93.19 99 GLY A O 1
ATOM 734 N N . THR A 1 100 ? 16.880 -9.221 -32.867 1.00 96.69 100 THR A N 1
ATOM 735 C CA . THR A 1 100 ? 16.818 -7.764 -32.666 1.00 96.69 100 THR A CA 1
ATOM 736 C C . THR A 1 100 ?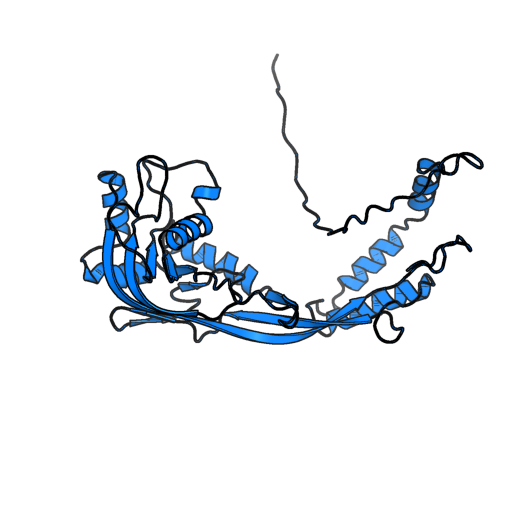 17.544 -7.345 -31.382 1.00 96.69 100 THR A C 1
ATOM 738 O O . THR A 1 100 ? 18.018 -8.186 -30.623 1.00 96.69 100 THR A O 1
ATOM 741 N N . TYR A 1 101 ? 17.655 -6.044 -31.106 1.00 97.75 101 TYR A N 1
ATOM 742 C CA . TYR A 1 101 ? 18.162 -5.563 -29.811 1.00 97.75 101 TYR A CA 1
ATOM 743 C C . TYR A 1 101 ? 17.098 -5.574 -28.709 1.00 97.75 101 TYR A C 1
ATOM 745 O O . TYR A 1 101 ? 17.418 -5.240 -27.574 1.00 97.75 101 TYR A O 1
ATOM 753 N N . PHE A 1 102 ? 15.852 -5.924 -29.022 1.00 97.88 102 PHE A N 1
ATOM 754 C CA . PHE A 1 102 ? 14.719 -5.716 -28.132 1.00 97.88 102 PHE A CA 1
ATOM 755 C C . PHE A 1 102 ? 14.225 -7.047 -27.589 1.00 97.88 102 PHE A C 1
ATOM 757 O O . PHE A 1 102 ? 13.943 -7.964 -28.351 1.00 97.88 102 PHE A O 1
ATOM 764 N N . GLN A 1 103 ? 14.138 -7.161 -26.270 1.00 95.88 103 GLN A N 1
ATOM 765 C CA . GLN A 1 103 ? 13.453 -8.265 -25.607 1.00 95.88 103 GLN A CA 1
ATOM 766 C C . GLN A 1 103 ? 12.120 -7.734 -25.090 1.00 95.88 103 GLN A C 1
ATOM 768 O O . GLN A 1 103 ? 12.103 -6.954 -24.135 1.00 95.88 103 GLN A O 1
ATOM 773 N N . HIS A 1 104 ? 11.024 -8.139 -25.721 1.00 93.81 104 HIS A N 1
ATOM 774 C CA . HIS A 1 104 ? 9.682 -7.688 -25.391 1.00 93.81 104 HIS A CA 1
ATOM 775 C C . HIS A 1 104 ? 9.111 -8.493 -24.223 1.00 93.81 104 HIS A C 1
ATOM 777 O O . HIS A 1 104 ? 9.266 -9.712 -24.120 1.00 93.81 104 HIS A O 1
ATOM 783 N N . PHE A 1 105 ? 8.426 -7.804 -23.318 1.00 90.75 105 PHE A N 1
ATOM 784 C CA . PHE A 1 105 ? 7.717 -8.430 -22.213 1.00 90.75 105 PHE A CA 1
ATOM 785 C C . PHE A 1 105 ? 6.522 -7.584 -21.786 1.00 90.75 105 PHE A C 1
ATOM 787 O O . PHE A 1 105 ? 6.382 -6.416 -22.143 1.00 90.75 105 PHE A O 1
ATOM 794 N N . PHE A 1 106 ? 5.635 -8.192 -21.000 1.00 87.00 106 PHE A N 1
ATOM 795 C CA . PHE A 1 106 ? 4.471 -7.503 -20.462 1.00 87.00 106 PHE A CA 1
ATOM 796 C C . PHE A 1 106 ? 4.664 -7.143 -18.994 1.00 87.00 106 PHE A C 1
ATOM 798 O O . PHE A 1 106 ? 5.112 -7.964 -18.186 1.00 87.00 106 PHE A O 1
ATOM 805 N N . VAL A 1 107 ? 4.223 -5.940 -18.649 1.00 84.12 107 VAL A N 1
ATOM 806 C CA . VAL A 1 107 ? 4.059 -5.476 -17.275 1.00 84.12 107 VAL A CA 1
ATOM 807 C C . VAL A 1 107 ? 2.584 -5.256 -16.974 1.00 84.12 107 VAL A C 1
ATOM 809 O O . VAL A 1 107 ? 1.818 -4.801 -17.825 1.00 84.12 107 VAL A O 1
ATOM 812 N N . ASP A 1 108 ? 2.188 -5.565 -15.745 1.00 80.31 108 ASP A N 1
ATOM 813 C CA . ASP A 1 108 ? 0.888 -5.174 -15.213 1.00 80.31 108 ASP A CA 1
ATOM 814 C C . ASP A 1 108 ? 1.047 -3.854 -14.463 1.00 80.31 108 ASP A C 1
ATOM 816 O O . ASP A 1 108 ? 1.822 -3.763 -13.510 1.00 80.31 108 ASP A O 1
ATOM 820 N N . ILE A 1 109 ? 0.301 -2.842 -14.892 1.00 78.56 109 ILE A N 1
ATOM 821 C CA . ILE A 1 109 ? 0.180 -1.552 -14.227 1.00 78.56 109 ILE A CA 1
ATOM 822 C C . ILE A 1 109 ? -1.019 -1.622 -13.296 1.00 78.56 109 ILE A C 1
ATOM 824 O O . ILE A 1 109 ? -2.173 -1.695 -13.726 1.00 78.56 109 ILE A O 1
ATOM 828 N N . ASN A 1 110 ? -0.726 -1.615 -12.002 1.00 79.25 110 ASN A N 1
ATOM 829 C CA . ASN A 1 110 ? -1.715 -1.792 -10.954 1.00 79.25 110 ASN A CA 1
ATOM 830 C C . ASN A 1 110 ? -2.121 -0.443 -10.356 1.00 79.25 110 ASN A C 1
ATOM 832 O O . ASN A 1 110 ? -1.272 0.377 -10.001 1.00 79.25 110 ASN A O 1
ATOM 836 N N . ARG A 1 111 ? -3.430 -0.236 -10.192 1.00 80.88 111 ARG A N 1
ATOM 837 C CA . ARG A 1 111 ? -4.003 0.929 -9.512 1.00 80.88 111 ARG A CA 1
ATOM 838 C C . ARG A 1 111 ? -5.101 0.498 -8.552 1.00 80.88 111 ARG A C 1
ATOM 840 O O . ARG A 1 111 ? -5.932 -0.343 -8.885 1.00 80.88 111 ARG A O 1
ATOM 847 N N . ILE A 1 112 ? -5.168 1.120 -7.378 1.00 84.56 112 ILE A N 1
ATOM 848 C CA . ILE A 1 112 ? -6.315 0.938 -6.483 1.00 84.56 112 ILE A CA 1
ATOM 849 C C . ILE A 1 112 ? -7.580 1.478 -7.165 1.00 84.56 112 ILE A C 1
ATOM 851 O O . ILE A 1 112 ? -7.635 2.636 -7.569 1.00 84.56 112 ILE A O 1
ATOM 855 N N . SER A 1 113 ? -8.600 0.634 -7.286 1.00 88.12 113 SER A N 1
ATOM 856 C CA . SER A 1 113 ? -9.877 0.977 -7.909 1.00 88.12 113 SER A CA 1
ATOM 857 C C . SER A 1 113 ? -10.692 1.917 -7.024 1.00 88.12 113 SER A C 1
ATOM 859 O O . SER A 1 113 ? -10.840 1.661 -5.822 1.00 88.12 113 SER A O 1
ATOM 861 N N . ASP A 1 114 ? -11.349 2.906 -7.635 1.00 89.19 114 ASP A N 1
ATOM 862 C CA . ASP A 1 114 ? -12.314 3.800 -6.970 1.00 89.19 114 ASP A CA 1
ATOM 863 C C . ASP A 1 114 ? -13.541 3.046 -6.419 1.00 89.19 114 ASP A C 1
ATOM 865 O O . ASP A 1 114 ? -14.288 3.560 -5.589 1.00 89.19 114 ASP A O 1
ATOM 869 N N . SER A 1 115 ? -13.739 1.793 -6.845 1.00 92.94 115 SER A N 1
ATOM 870 C CA . SER A 1 115 ? -14.773 0.893 -6.316 1.00 92.94 115 SER A CA 1
ATOM 871 C C . SER A 1 115 ? -14.403 0.210 -4.988 1.00 92.94 115 SER A C 1
ATOM 873 O O . SER A 1 115 ? -15.186 -0.593 -4.471 1.00 92.94 115 SER A O 1
ATOM 875 N N . SER A 1 116 ? -13.224 0.502 -4.430 1.00 94.25 116 SER A N 1
ATOM 876 C CA . SER A 1 116 ? -12.788 -0.006 -3.125 1.00 94.25 116 SER A CA 1
ATOM 877 C C . SER A 1 116 ? -13.529 0.696 -1.982 1.00 94.25 116 SER A C 1
ATOM 879 O O . SER A 1 116 ? -13.592 1.927 -1.932 1.00 94.25 116 SER A O 1
ATOM 881 N N . TYR A 1 117 ? -14.054 -0.080 -1.030 1.00 97.12 117 TYR A N 1
ATOM 882 C CA . TYR A 1 117 ? -14.835 0.439 0.092 1.00 97.12 117 TYR A CA 1
ATOM 883 C C . TYR A 1 117 ? -14.591 -0.314 1.407 1.00 97.12 117 TYR A C 1
ATOM 885 O O . TYR A 1 117 ? -14.294 -1.509 1.432 1.00 97.12 117 TYR A O 1
ATOM 893 N N . LEU A 1 118 ? -14.812 0.386 2.518 1.00 98.19 118 LEU A N 1
ATOM 894 C CA . LEU A 1 118 ? -15.048 -0.184 3.842 1.00 98.19 118 LEU A CA 1
ATOM 895 C C . LEU A 1 118 ? -16.512 0.073 4.208 1.00 98.19 118 LEU A C 1
ATOM 897 O O . LEU A 1 118 ? -16.951 1.218 4.236 1.00 98.19 118 LEU A O 1
ATOM 901 N N . ARG A 1 119 ? -17.269 -0.981 4.515 1.00 98.31 119 ARG A N 1
ATOM 902 C CA . ARG A 1 119 ? -18.661 -0.884 4.976 1.00 98.31 119 ARG A CA 1
ATOM 903 C C . ARG A 1 119 ? -18.759 -1.314 6.428 1.00 98.31 119 ARG A C 1
ATOM 905 O O . ARG A 1 119 ? -18.405 -2.447 6.740 1.00 98.31 119 ARG A O 1
ATOM 912 N N . SER A 1 120 ? -19.268 -0.450 7.300 1.00 97.62 120 SER A N 1
ATOM 913 C CA . SER A 1 120 ? -19.474 -0.751 8.723 1.00 97.62 120 SER A CA 1
ATOM 914 C C . SER A 1 120 ? -20.609 0.093 9.297 1.00 97.62 120 SER A C 1
ATOM 916 O O . SER A 1 120 ? -20.775 1.253 8.923 1.00 97.62 120 SER A O 1
ATOM 918 N N . GLY A 1 121 ? -21.424 -0.487 10.184 1.00 93.88 121 GLY A N 1
ATOM 919 C CA . GLY A 1 121 ? -22.523 0.235 10.841 1.00 93.88 121 GLY A CA 1
ATOM 920 C C . GLY A 1 121 ? -23.536 0.869 9.874 1.00 93.88 121 GLY A C 1
ATOM 921 O O . GLY A 1 121 ? -24.060 1.941 10.160 1.00 93.88 121 GLY A O 1
ATOM 922 N N . GLY A 1 122 ? -23.767 0.250 8.709 1.00 93.38 122 GLY A N 1
ATOM 923 C CA . GLY A 1 122 ? -24.667 0.769 7.669 1.00 93.38 122 GLY A CA 1
ATOM 924 C C . GLY A 1 122 ? -24.116 1.947 6.854 1.00 93.38 122 GLY A C 1
ATOM 925 O O . GLY A 1 122 ? -24.861 2.528 6.071 1.00 93.38 122 GLY A O 1
ATOM 926 N N . LYS A 1 123 ? -22.837 2.303 7.022 1.00 96.75 123 LYS A N 1
ATOM 927 C CA . LYS A 1 123 ? -22.160 3.363 6.264 1.00 96.75 123 LYS A CA 1
ATOM 928 C C . LYS A 1 123 ? -21.089 2.792 5.345 1.00 96.75 123 LYS A C 1
ATOM 930 O O . LYS A 1 123 ? -20.441 1.804 5.696 1.00 96.75 123 LYS A O 1
ATOM 935 N N . ASP A 1 124 ? -20.873 3.491 4.235 1.00 97.62 124 ASP A N 1
ATOM 936 C CA . ASP A 1 124 ? -19.811 3.220 3.270 1.00 97.62 124 ASP A CA 1
ATOM 937 C C . ASP A 1 124 ? -18.739 4.302 3.347 1.00 97.62 124 ASP A C 1
ATOM 939 O O . ASP A 1 124 ? -19.036 5.499 3.341 1.00 97.62 124 ASP A O 1
ATOM 943 N N . PHE A 1 125 ? -17.492 3.854 3.397 1.00 97.81 125 PHE A N 1
ATOM 944 C CA . PHE A 1 125 ? -16.286 4.665 3.383 1.00 97.81 125 PHE A CA 1
ATOM 945 C C . PHE A 1 125 ? -15.496 4.303 2.133 1.00 97.81 125 PHE A C 1
ATOM 947 O O . PHE A 1 125 ? -15.295 3.119 1.864 1.00 97.81 125 PHE A O 1
ATOM 954 N N . TRP A 1 126 ? -15.056 5.299 1.372 1.00 95.56 126 TRP A N 1
ATOM 955 C CA . TRP A 1 126 ? -14.466 5.102 0.048 1.00 95.56 126 TRP A CA 1
ATOM 956 C C . TRP A 1 126 ? -12.952 5.310 0.057 1.00 95.56 126 TRP A C 1
ATOM 958 O O . TRP A 1 126 ? -12.426 6.137 0.813 1.00 95.56 126 TRP A O 1
ATOM 968 N N . GLY A 1 127 ? -12.254 4.560 -0.799 1.00 91.56 127 GLY A N 1
ATOM 969 C CA . GLY A 1 127 ? -10.807 4.679 -0.976 1.00 91.56 127 GLY A CA 1
ATOM 970 C C . GLY A 1 127 ? -10.375 6.101 -1.351 1.00 91.56 127 GLY A C 1
ATOM 971 O O . GLY A 1 127 ? -11.163 6.887 -1.878 1.00 91.56 127 GLY A O 1
ATOM 972 N N . SER A 1 128 ? -9.130 6.458 -1.023 1.00 85.12 128 SER A N 1
ATOM 973 C CA . SER A 1 128 ? -8.489 7.774 -1.235 1.00 85.12 128 SER A CA 1
ATOM 974 C C . SER A 1 128 ? -9.099 8.948 -0.446 1.00 85.12 128 SER A C 1
ATOM 976 O O . SER A 1 128 ? -8.398 9.905 -0.086 1.00 85.12 128 SER A O 1
ATOM 978 N N . LYS A 1 129 ? -10.398 8.883 -0.138 1.00 90.44 129 LYS A N 1
ATOM 979 C CA . LYS A 1 129 ? -11.137 9.858 0.662 1.00 90.44 129 LYS A CA 1
ATOM 980 C C . LYS A 1 129 ? -11.114 9.491 2.141 1.00 90.44 129 LYS A C 1
ATOM 982 O O . LYS A 1 129 ? -10.626 10.292 2.939 1.00 90.44 129 LYS A O 1
ATOM 987 N N . ASP A 1 130 ? -11.643 8.322 2.488 1.00 95.06 130 ASP A N 1
ATOM 988 C CA . ASP A 1 130 ? -11.929 7.909 3.866 1.00 95.06 130 ASP A CA 1
ATOM 989 C C . ASP A 1 130 ? -10.891 6.907 4.398 1.00 95.06 130 ASP A C 1
ATOM 991 O O . ASP A 1 130 ? -10.616 6.867 5.601 1.00 95.06 130 ASP A O 1
ATOM 995 N N . PHE A 1 131 ? -10.266 6.138 3.503 1.00 95.06 131 PHE A N 1
ATOM 996 C CA . PHE A 1 131 ? -9.143 5.263 3.824 1.00 95.06 131 PHE A CA 1
ATOM 997 C C . PHE A 1 131 ? -8.104 5.212 2.698 1.00 95.06 131 PHE A C 1
ATOM 999 O O . PHE A 1 131 ? -8.391 5.550 1.551 1.00 95.06 131 PHE A O 1
ATOM 1006 N N . LEU A 1 132 ? -6.894 4.782 3.040 1.00 93.00 132 LEU A N 1
ATOM 1007 C CA . LEU A 1 132 ? -5.776 4.547 2.133 1.00 93.00 132 LEU A CA 1
ATOM 1008 C C . LEU A 1 132 ? -5.439 3.059 2.132 1.00 93.00 132 LEU A C 1
ATOM 1010 O O . LEU A 1 132 ? -5.421 2.425 3.188 1.00 93.00 132 LEU A O 1
ATOM 1014 N N . VAL A 1 133 ? -5.150 2.508 0.962 1.00 90.00 133 VAL A N 1
ATOM 1015 C CA . VAL A 1 133 ? -4.630 1.144 0.831 1.00 90.00 133 VAL A CA 1
ATOM 1016 C C . VAL A 1 133 ? -3.109 1.203 0.931 1.00 90.00 133 VAL A C 1
ATOM 1018 O O . VAL A 1 133 ? -2.504 2.181 0.499 1.00 90.00 133 VAL A O 1
ATOM 1021 N N . MET A 1 134 ? -2.482 0.196 1.542 1.00 84.88 134 MET A N 1
ATOM 1022 C CA . MET A 1 134 ? -1.023 0.079 1.506 1.00 84.88 134 MET A CA 1
ATOM 1023 C C . MET A 1 134 ? -0.519 0.027 0.052 1.00 84.88 134 MET A C 1
ATOM 1025 O O . MET A 1 134 ? -1.040 -0.785 -0.720 1.00 84.88 134 MET A O 1
ATOM 1029 N N . PRO A 1 135 ? 0.513 0.808 -0.312 1.00 77.00 135 PRO A N 1
ATOM 1030 C CA . PRO A 1 135 ? 1.161 0.683 -1.609 1.00 77.00 135 PRO A CA 1
ATOM 1031 C C . PRO A 1 135 ? 1.702 -0.732 -1.817 1.00 77.00 135 PRO A C 1
ATOM 1033 O O . PRO A 1 135 ? 1.977 -1.441 -0.844 1.00 77.00 135 PRO A O 1
ATOM 1036 N N . PHE A 1 136 ? 1.863 -1.138 -3.077 1.00 70.75 136 PHE A N 1
ATOM 1037 C CA . PHE A 1 136 ? 2.272 -2.493 -3.469 1.00 70.75 136 PHE A CA 1
ATOM 1038 C C . PHE A 1 136 ? 1.262 -3.598 -3.102 1.00 70.75 136 PHE A C 1
ATOM 1040 O O . PHE A 1 136 ? 1.586 -4.786 -3.143 1.00 70.75 136 PHE A O 1
ATOM 1047 N N . THR A 1 137 ? 0.015 -3.237 -2.774 1.00 77.38 137 THR A N 1
ATOM 1048 C CA . THR A 1 137 ? -1.082 -4.210 -2.685 1.00 77.38 137 THR A CA 1
ATOM 1049 C C . THR A 1 137 ? -1.417 -4.706 -4.093 1.00 77.38 137 THR A C 1
ATOM 1051 O O . THR A 1 137 ? -2.070 -4.011 -4.864 1.00 77.38 137 THR A O 1
ATOM 1054 N N . ALA A 1 138 ? -0.988 -5.924 -4.426 1.00 68.94 138 ALA A N 1
ATOM 1055 C CA . ALA A 1 138 ? -1.188 -6.514 -5.754 1.00 68.94 138 ALA A CA 1
ATOM 1056 C C . ALA A 1 138 ? -2.443 -7.404 -5.869 1.00 68.94 138 ALA A C 1
ATOM 1058 O O . ALA A 1 138 ? -2.808 -7.831 -6.967 1.00 68.94 138 ALA A O 1
ATOM 1059 N N . ALA A 1 139 ? -3.112 -7.703 -4.752 1.00 80.31 139 ALA A N 1
ATOM 1060 C CA . ALA A 1 139 ? -4.233 -8.638 -4.696 1.00 80.31 139 ALA A CA 1
ATOM 1061 C C . ALA A 1 139 ? -5.549 -7.943 -4.331 1.00 80.31 139 ALA A C 1
ATOM 1063 O O . ALA A 1 139 ? -5.597 -7.078 -3.457 1.00 80.31 139 ALA A O 1
ATOM 1064 N N . ASP A 1 140 ? -6.631 -8.378 -4.976 1.00 86.88 140 ASP A N 1
ATOM 1065 C CA . ASP A 1 140 ? -7.979 -7.992 -4.575 1.00 86.88 140 ASP A CA 1
ATOM 1066 C C . ASP A 1 140 ? -8.308 -8.616 -3.210 1.00 86.88 140 ASP A C 1
ATOM 1068 O O . ASP A 1 140 ? -7.968 -9.768 -2.930 1.00 86.88 140 ASP A O 1
ATOM 1072 N N . THR A 1 141 ? -9.041 -7.878 -2.383 1.00 88.56 141 THR A N 1
ATOM 1073 C CA . THR A 1 141 ? -9.536 -8.343 -1.088 1.00 88.56 141 THR A CA 1
ATOM 1074 C C . THR A 1 141 ? -11.038 -8.116 -0.997 1.00 88.56 141 THR A C 1
ATOM 1076 O O . THR A 1 141 ? -11.546 -7.062 -1.375 1.00 88.56 141 THR A O 1
ATOM 1079 N N . ASN A 1 142 ? -11.764 -9.094 -0.457 1.00 93.94 142 ASN A N 1
ATOM 1080 C CA . ASN A 1 142 ? -13.166 -8.951 -0.076 1.00 93.94 142 ASN A CA 1
ATOM 1081 C C . ASN A 1 142 ? -13.422 -9.764 1.196 1.00 93.94 142 ASN A C 1
ATOM 1083 O O . ASN A 1 142 ? -13.711 -10.958 1.129 1.00 93.94 142 ASN A O 1
ATOM 1087 N N . VAL A 1 143 ? -13.249 -9.127 2.352 1.00 95.12 143 VAL A N 1
ATOM 1088 C CA . VAL A 1 143 ? -13.370 -9.770 3.666 1.00 95.12 143 VAL A CA 1
ATOM 1089 C C . VAL A 1 143 ? -14.566 -9.184 4.393 1.00 95.12 143 VAL A C 1
ATOM 1091 O O . VAL A 1 143 ? -14.611 -7.979 4.626 1.00 95.12 143 VAL A O 1
ATOM 1094 N N . THR A 1 144 ? -15.502 -10.044 4.794 1.00 97.69 144 THR A N 1
ATOM 1095 C CA . THR A 1 144 ? -16.602 -9.693 5.695 1.00 97.69 144 THR A CA 1
ATOM 1096 C C . THR A 1 144 ? -16.441 -10.464 6.994 1.00 97.69 144 THR A C 1
ATOM 1098 O O . THR A 1 144 ? -16.543 -11.688 6.996 1.00 97.69 144 THR A O 1
ATOM 1101 N N . ALA A 1 145 ? -16.197 -9.762 8.098 1.00 98.06 145 ALA A N 1
ATOM 1102 C CA . ALA A 1 145 ? -16.057 -10.378 9.413 1.00 98.06 145 ALA A CA 1
ATOM 1103 C C . ALA A 1 145 ? -16.383 -9.385 10.535 1.00 98.06 145 ALA A C 1
ATOM 1105 O O . ALA A 1 145 ? -16.573 -8.187 10.301 1.00 98.06 145 ALA A O 1
ATOM 1106 N N . GLN A 1 146 ? -16.441 -9.890 11.766 1.00 98.31 146 GLN A N 1
ATOM 1107 C CA . GLN A 1 146 ? -16.512 -9.055 12.960 1.00 98.31 146 GLN A CA 1
ATOM 1108 C C . GLN A 1 146 ? -15.252 -8.190 13.072 1.00 98.31 146 GLN A C 1
ATOM 1110 O O . GLN A 1 146 ? -14.147 -8.674 12.812 1.00 98.31 146 GLN A O 1
ATOM 1115 N N . ILE A 1 147 ? -15.406 -6.934 13.495 1.00 98.50 147 ILE A N 1
ATOM 1116 C CA . ILE A 1 147 ? -14.265 -6.107 13.887 1.00 98.50 147 ILE A CA 1
ATOM 1117 C C . ILE A 1 147 ? -13.914 -6.365 15.359 1.00 98.50 147 ILE A C 1
ATOM 1119 O O . ILE A 1 147 ? -14.786 -6.338 16.229 1.00 98.50 147 ILE A O 1
ATOM 1123 N N . VAL A 1 148 ? -12.626 -6.536 15.656 1.00 98.38 148 VAL A N 1
ATOM 1124 C CA . VAL A 1 148 ? -12.085 -6.475 17.023 1.00 98.38 148 VAL A CA 1
ATOM 1125 C C . VAL A 1 148 ? -11.034 -5.379 17.091 1.00 98.38 148 VAL A C 1
ATOM 1127 O O . VAL A 1 148 ? -10.063 -5.399 16.340 1.00 98.38 148 VAL A O 1
ATOM 1130 N N . CYS A 1 149 ? -11.223 -4.413 17.986 1.00 98.00 149 CYS A N 1
ATOM 1131 C CA . CYS A 1 149 ? -10.195 -3.429 18.283 1.00 98.00 149 CYS A CA 1
ATOM 1132 C C . CYS A 1 149 ? -9.203 -4.010 19.290 1.00 98.00 149 CYS A C 1
ATOM 1134 O O . CYS A 1 149 ? -9.615 -4.453 20.363 1.00 98.00 149 CYS A O 1
ATOM 1136 N N . ALA A 1 150 ? -7.922 -4.000 18.930 1.00 97.50 150 ALA A N 1
ATOM 1137 C CA . ALA A 1 150 ? -6.819 -4.537 19.722 1.00 97.50 150 ALA A CA 1
ATOM 1138 C C . ALA A 1 150 ? -5.817 -3.421 20.056 1.00 97.50 150 ALA A C 1
ATOM 1140 O O . ALA A 1 150 ? -4.642 -3.519 19.718 1.00 97.50 150 ALA A O 1
ATOM 1141 N N . GLY A 1 151 ? -6.299 -2.317 20.640 1.00 95.75 151 GLY A N 1
ATOM 1142 C CA . GLY A 1 151 ? -5.452 -1.197 21.059 1.00 95.75 151 GLY A CA 1
ATOM 1143 C C . GLY A 1 151 ? -4.498 -0.725 19.960 1.00 95.75 151 GLY A C 1
ATOM 1144 O O . GLY A 1 151 ? -4.925 -0.409 18.850 1.00 95.75 151 GLY A O 1
ATOM 1145 N N . TYR A 1 152 ? -3.200 -0.697 20.255 1.00 94.25 152 TYR A N 1
ATOM 1146 C CA . TYR A 1 152 ? -2.160 -0.347 19.286 1.00 94.25 152 TYR A CA 1
ATOM 1147 C C . TYR A 1 152 ? -1.686 -1.545 18.447 1.00 94.25 152 TYR A C 1
ATOM 1149 O O . TYR A 1 152 ? -0.901 -1.350 17.519 1.00 94.25 152 TYR A O 1
ATOM 1157 N N . GLY A 1 153 ? -2.123 -2.770 18.738 1.00 94.12 153 GLY A N 1
ATOM 1158 C CA . GLY A 1 153 ? -1.584 -3.998 18.145 1.00 94.12 153 GLY A CA 1
ATOM 1159 C C . GLY A 1 153 ? -0.141 -4.265 18.576 1.00 94.12 153 GLY A C 1
ATOM 1160 O O . GLY A 1 153 ? 0.627 -4.885 17.836 1.00 94.12 153 GLY A O 1
ATOM 1161 N N . TYR A 1 154 ? 0.243 -3.729 19.735 1.00 91.88 154 TYR A N 1
ATOM 1162 C CA . TYR A 1 154 ? 1.592 -3.791 20.270 1.00 91.88 154 TYR A CA 1
ATOM 1163 C C . TYR A 1 154 ? 1.791 -5.085 21.064 1.00 91.88 154 TYR A C 1
ATOM 1165 O O . TYR A 1 154 ? 0.957 -5.455 21.892 1.00 91.88 154 TYR A O 1
ATOM 1173 N N . GLU A 1 155 ? 2.914 -5.760 20.830 1.00 89.12 155 GLU A N 1
ATOM 1174 C CA . GLU A 1 155 ? 3.278 -7.001 21.511 1.00 89.12 155 GLU A CA 1
ATOM 1175 C C . GLU A 1 155 ? 4.780 -7.003 21.798 1.00 89.12 155 GLU A C 1
ATOM 1177 O O . GLU A 1 155 ? 5.599 -7.145 20.895 1.00 89.12 155 GLU A O 1
ATOM 1182 N N . ASN A 1 156 ? 5.150 -6.779 23.060 1.00 83.19 156 ASN A N 1
ATOM 1183 C CA . ASN A 1 156 ? 6.546 -6.784 23.486 1.00 83.19 156 ASN A CA 1
ATOM 1184 C C . ASN A 1 156 ? 6.659 -7.093 24.986 1.00 83.19 156 ASN A C 1
ATOM 1186 O O . ASN A 1 156 ? 6.027 -6.444 25.827 1.00 83.19 156 ASN A O 1
ATOM 1190 N N . GLY A 1 157 ? 7.503 -8.065 25.328 1.00 84.69 157 GLY A N 1
ATOM 1191 C CA . GLY A 1 157 ? 7.732 -8.481 26.706 1.00 84.69 157 GLY A CA 1
ATOM 1192 C C . GLY A 1 157 ? 6.445 -8.963 27.379 1.00 84.69 157 GLY A C 1
ATOM 1193 O O . GLY A 1 157 ? 5.802 -9.900 26.918 1.00 84.69 157 GLY A O 1
ATOM 1194 N N . SER A 1 158 ? 6.075 -8.338 28.498 1.00 86.81 158 SER A N 1
ATOM 1195 C CA . SER A 1 158 ? 4.886 -8.707 29.279 1.00 86.81 158 SER A CA 1
ATOM 1196 C C . SER A 1 158 ? 3.590 -8.027 28.819 1.00 86.81 158 SER A C 1
ATOM 1198 O O . SER A 1 158 ? 2.513 -8.399 29.300 1.00 86.81 158 SER A O 1
ATOM 1200 N N . TYR A 1 159 ? 3.672 -7.047 27.912 1.00 90.94 159 TYR A N 1
ATOM 1201 C CA . TYR A 1 159 ? 2.518 -6.328 27.380 1.00 90.94 159 TYR A CA 1
ATOM 1202 C C . TYR A 1 159 ? 2.155 -6.851 25.989 1.00 90.94 159 TYR A C 1
ATOM 1204 O O . TYR A 1 159 ? 2.984 -6.863 25.080 1.00 90.94 159 TYR A O 1
ATOM 1212 N N . SER A 1 160 ? 0.893 -7.235 25.815 1.00 93.50 160 SER A N 1
ATOM 1213 C CA . SER A 1 160 ? 0.333 -7.592 24.514 1.00 93.50 160 SER A CA 1
ATOM 1214 C C . SER A 1 160 ? -1.102 -7.100 24.423 1.00 93.50 160 SER A C 1
ATOM 1216 O O . SER A 1 160 ? -1.931 -7.451 25.266 1.00 93.50 160 SER A O 1
ATOM 1218 N N . ASP A 1 161 ? -1.396 -6.328 23.380 1.00 95.88 161 ASP A N 1
ATOM 1219 C CA . ASP A 1 161 ? -2.759 -5.929 23.025 1.00 95.88 161 ASP A CA 1
ATOM 1220 C C . ASP A 1 161 ? -3.644 -7.124 22.614 1.00 95.88 161 ASP A C 1
ATOM 1222 O O . ASP A 1 161 ? -4.871 -7.029 22.646 1.00 95.88 161 ASP A O 1
ATOM 1226 N N . TYR A 1 162 ? -3.034 -8.267 22.277 1.00 96.25 162 TYR A N 1
ATOM 1227 C CA . TYR A 1 162 ? -3.724 -9.512 21.924 1.00 96.25 162 TYR A CA 1
ATOM 1228 C C . TYR A 1 162 ? -4.015 -10.408 23.136 1.00 96.25 162 TYR A C 1
ATOM 1230 O O . TYR A 1 162 ? -4.685 -11.437 23.023 1.00 96.25 162 TYR A O 1
ATOM 1238 N N . LYS A 1 163 ? -3.559 -10.022 24.334 1.00 94.50 163 LYS A N 1
ATOM 1239 C CA . LYS A 1 163 ? -3.751 -10.824 25.543 1.00 94.50 163 LYS A CA 1
ATOM 1240 C C . LYS A 1 163 ? -5.236 -10.958 25.892 1.00 94.50 163 LYS A C 1
ATOM 1242 O O . LYS A 1 163 ? -5.898 -9.985 26.243 1.00 94.50 163 LYS A O 1
ATOM 1247 N N . GLY A 1 164 ? -5.730 -12.197 25.883 1.00 93.12 164 GLY A N 1
ATOM 1248 C CA . GLY A 1 164 ? -7.100 -12.519 26.292 1.00 93.12 164 GLY A CA 1
ATOM 1249 C C . GLY A 1 164 ? -8.171 -12.158 25.260 1.00 93.12 164 GLY A C 1
ATOM 1250 O O . GLY A 1 164 ? -9.349 -12.125 25.612 1.00 93.12 164 GLY A O 1
ATOM 1251 N N . ILE A 1 165 ? -7.786 -11.902 24.005 1.00 96.31 165 ILE A N 1
ATOM 1252 C CA . ILE A 1 165 ? -8.723 -11.708 22.897 1.00 96.31 165 ILE A CA 1
ATOM 1253 C C . ILE A 1 165 ? -8.505 -12.734 21.795 1.00 96.31 165 ILE A C 1
ATOM 1255 O O . ILE A 1 165 ? -7.392 -13.178 21.547 1.00 96.31 165 ILE A O 1
ATOM 1259 N N . ASP A 1 166 ? -9.588 -13.079 21.110 1.00 96.50 166 ASP A N 1
ATOM 1260 C CA . ASP A 1 166 ? -9.546 -13.886 19.896 1.00 96.50 166 ASP A CA 1
ATOM 1261 C C . ASP A 1 166 ? -9.769 -12.977 18.684 1.00 96.50 166 ASP A C 1
ATOM 1263 O O . ASP A 1 166 ? -10.797 -12.294 18.596 1.00 96.50 166 ASP A O 1
ATOM 1267 N N . VAL A 1 167 ? -8.815 -12.980 17.755 1.00 97.44 167 VAL A N 1
ATOM 1268 C CA . VAL A 1 167 ? -8.871 -12.228 16.492 1.00 97.44 167 VAL A CA 1
ATOM 1269 C C . VAL A 1 167 ? -8.882 -13.140 15.261 1.00 97.44 167 VAL A C 1
ATOM 1271 O O . VAL A 1 167 ? -8.832 -12.653 14.131 1.00 97.44 167 VAL A O 1
ATOM 1274 N N . THR A 1 168 ? -9.010 -14.453 15.465 1.00 97.25 168 THR A N 1
ATOM 1275 C CA . THR A 1 168 ? -8.948 -15.457 14.401 1.00 97.25 168 THR A CA 1
ATOM 1276 C C . THR A 1 168 ? -10.069 -15.249 13.386 1.00 97.25 168 THR A C 1
ATOM 1278 O O . THR A 1 168 ? -11.251 -15.290 13.727 1.00 97.25 168 THR A O 1
ATOM 1281 N N . GLY A 1 169 ? -9.710 -15.000 12.126 1.00 96.00 169 GLY A N 1
ATOM 1282 C CA . GLY A 1 169 ? -10.655 -14.741 11.039 1.00 96.00 169 GLY A CA 1
ATOM 1283 C C . GLY A 1 169 ? -11.355 -13.376 11.106 1.00 96.00 169 GLY A C 1
ATOM 1284 O O . GLY A 1 169 ? -12.297 -13.144 10.349 1.00 96.00 169 GLY A O 1
ATOM 1285 N N . LYS A 1 170 ? -10.933 -12.471 12.001 1.00 97.94 170 LYS A N 1
ATOM 1286 C CA . LYS A 1 170 ? -11.590 -11.173 12.243 1.00 97.94 170 LYS A CA 1
ATOM 1287 C C . LYS A 1 170 ? -10.884 -10.031 11.520 1.00 97.94 170 LYS A C 1
ATOM 1289 O O . LYS A 1 170 ? -9.725 -10.144 11.120 1.00 97.94 170 LYS A O 1
ATOM 1294 N N . ILE A 1 171 ? -11.592 -8.913 11.366 1.00 98.38 171 ILE A N 1
ATOM 1295 C CA . ILE A 1 171 ? -10.985 -7.643 10.957 1.00 98.38 171 ILE A CA 1
ATOM 1296 C C . ILE A 1 171 ? -10.417 -6.994 12.222 1.00 98.38 171 ILE A C 1
ATOM 1298 O O . ILE A 1 171 ? -11.167 -6.642 13.133 1.00 98.38 171 ILE A O 1
ATOM 1302 N N . VAL A 1 172 ? -9.101 -6.835 12.304 1.00 98.25 172 VAL A N 1
ATOM 1303 C CA . VAL A 1 172 ? -8.458 -6.213 13.465 1.00 98.25 172 VAL A CA 1
ATOM 1304 C C . VAL A 1 172 ? -8.353 -4.709 13.252 1.00 98.25 172 VAL A C 1
ATOM 1306 O O . VAL A 1 172 ? -7.782 -4.251 12.265 1.00 98.25 172 VAL A O 1
ATOM 1309 N N . MET A 1 173 ? -8.910 -3.939 14.186 1.00 98.12 173 MET A N 1
ATOM 1310 C CA . MET A 1 173 ? -8.804 -2.484 14.213 1.00 98.12 173 MET A CA 1
ATOM 1311 C C . MET A 1 173 ? -7.697 -2.040 15.167 1.00 98.12 173 MET A C 1
ATOM 1313 O O . MET A 1 173 ? -7.753 -2.341 16.361 1.00 98.12 173 MET A O 1
ATOM 1317 N N . LEU A 1 174 ? -6.727 -1.287 14.653 1.00 97.19 174 LEU A N 1
ATOM 1318 C CA . LEU A 1 174 ? -5.559 -0.828 15.401 1.00 97.19 174 LEU A CA 1
ATOM 1319 C C . LEU A 1 174 ? -5.483 0.697 15.475 1.00 97.19 174 LEU A C 1
ATOM 1321 O O . LEU A 1 174 ? -5.857 1.407 14.539 1.00 97.19 174 LEU A O 1
ATOM 1325 N N . LEU A 1 175 ? -4.938 1.196 16.579 1.00 94.81 175 LEU A N 1
ATOM 1326 C CA . LEU A 1 175 ? -4.577 2.593 16.756 1.00 94.81 175 LEU A CA 1
ATOM 1327 C C . LEU A 1 175 ? -3.207 2.898 16.126 1.00 94.81 175 LEU A C 1
ATOM 1329 O O . LEU A 1 175 ? -2.250 2.117 16.221 1.00 94.81 175 LEU A O 1
ATOM 1333 N N . GLY A 1 176 ? -3.102 4.073 15.512 1.00 91.06 176 GLY A N 1
ATOM 1334 C CA . GLY A 1 176 ? -1.842 4.673 15.082 1.00 91.06 176 GLY A CA 1
ATOM 1335 C C . GLY A 1 176 ? -0.934 5.045 16.257 1.00 91.06 176 GLY A C 1
ATOM 1336 O O . GLY A 1 176 ? -1.403 5.257 17.371 1.00 91.06 176 GLY A O 1
ATOM 1337 N N . GLY A 1 177 ? 0.375 5.139 16.009 1.00 88.56 177 GLY A N 1
ATOM 1338 C CA . GLY A 1 177 ? 1.373 5.408 17.058 1.00 88.56 177 GLY A CA 1
ATOM 1339 C C . GLY A 1 177 ? 1.671 4.175 17.915 1.00 88.56 177 GLY A C 1
ATOM 1340 O O . GLY A 1 177 ? 1.341 3.074 17.508 1.00 88.56 177 GLY A O 1
ATOM 1341 N N . ASN A 1 178 ? 2.289 4.330 19.081 1.00 88.88 178 ASN A N 1
ATOM 1342 C CA . ASN A 1 178 ? 2.568 3.238 20.024 1.00 88.88 178 ASN A CA 1
ATOM 1343 C C . ASN A 1 178 ? 2.138 3.641 21.442 1.00 88.88 178 ASN A C 1
ATOM 1345 O O . ASN A 1 178 ? 1.998 4.842 21.697 1.00 88.88 178 ASN A O 1
ATOM 1349 N N . PRO A 1 179 ? 1.947 2.677 22.366 1.00 89.44 179 PRO A N 1
ATOM 1350 C CA . PRO A 1 179 ? 1.656 3.007 23.755 1.00 89.44 179 PRO A CA 1
ATOM 1351 C C . PRO A 1 179 ? 2.799 3.836 24.351 1.00 89.44 179 PRO A C 1
ATOM 1353 O O . PRO A 1 179 ? 3.956 3.423 24.295 1.00 89.44 179 PRO A O 1
ATOM 1356 N N . LYS A 1 180 ? 2.503 4.986 24.969 1.00 87.75 180 LYS A N 1
ATOM 1357 C CA . LYS A 1 180 ? 3.548 5.925 25.439 1.00 87.75 180 LYS A CA 1
ATOM 1358 C C . LYS A 1 180 ? 4.467 5.345 26.510 1.00 87.75 180 LYS A C 1
ATOM 1360 O O . LYS A 1 180 ? 5.618 5.745 26.633 1.00 87.75 180 LYS A O 1
ATOM 1365 N N . PHE A 1 181 ? 3.954 4.415 27.311 1.00 86.19 181 PHE A N 1
ATOM 1366 C CA . PHE A 1 181 ? 4.717 3.733 28.360 1.00 86.19 181 PHE A CA 1
ATOM 1367 C C . PHE A 1 181 ? 5.616 2.610 27.823 1.00 86.19 181 PHE A C 1
ATOM 1369 O O . PHE A 1 181 ? 6.440 2.096 28.574 1.00 86.19 181 PHE A O 1
ATOM 1376 N N . ALA A 1 182 ? 5.436 2.220 26.561 1.00 79.56 182 ALA A N 1
ATOM 1377 C CA . ALA A 1 182 ? 6.221 1.208 25.867 1.00 79.56 182 ALA A CA 1
ATOM 1378 C C . ALA A 1 182 ? 6.874 1.785 24.598 1.00 79.56 182 ALA A C 1
ATOM 1380 O O . ALA A 1 182 ? 7.280 1.026 23.718 1.00 79.56 182 ALA A O 1
ATOM 1381 N N . ASP A 1 183 ? 6.951 3.118 24.492 1.00 69.56 183 ASP A N 1
ATOM 1382 C CA . ASP A 1 183 ? 7.513 3.771 23.319 1.00 69.56 183 ASP A CA 1
ATOM 1383 C C . ASP A 1 183 ? 9.004 3.445 23.212 1.00 69.56 183 ASP A C 1
ATOM 1385 O O . ASP A 1 183 ? 9.758 3.493 24.187 1.00 69.56 183 ASP A O 1
ATOM 1389 N N . THR A 1 184 ? 9.413 3.059 22.012 1.00 70.19 184 THR A N 1
ATOM 1390 C CA . THR A 1 184 ? 10.753 2.566 21.712 1.00 70.19 184 THR A CA 1
ATOM 1391 C C . THR A 1 184 ? 11.307 3.335 20.528 1.00 70.19 184 THR A C 1
ATOM 1393 O O . THR A 1 184 ? 10.584 3.654 19.587 1.00 70.19 184 THR A O 1
ATOM 1396 N N . ASN A 1 185 ? 12.614 3.595 20.541 1.00 72.12 185 ASN A N 1
ATOM 1397 C CA . ASN A 1 185 ? 13.305 4.140 19.374 1.00 72.12 185 ASN A CA 1
ATOM 1398 C C . ASN A 1 185 ? 13.508 3.092 18.267 1.00 72.12 185 ASN A C 1
ATOM 1400 O O . ASN A 1 185 ? 14.019 3.434 17.202 1.00 72.12 185 ASN A O 1
ATOM 1404 N N . ASP A 1 186 ? 13.108 1.836 18.497 1.00 75.44 186 ASP A N 1
ATOM 1405 C CA . ASP A 1 186 ? 13.108 0.805 17.468 1.00 75.44 186 ASP A CA 1
ATOM 1406 C C . ASP A 1 186 ? 12.131 1.176 16.345 1.00 75.44 186 ASP A C 1
ATOM 1408 O O . ASP A 1 186 ? 10.905 1.152 16.487 1.00 75.44 186 ASP A O 1
ATOM 1412 N N . VAL A 1 187 ? 12.711 1.535 15.203 1.00 69.12 187 VAL A N 1
ATOM 1413 C CA . VAL A 1 187 ? 11.982 1.973 14.018 1.00 69.12 187 VAL A CA 1
ATOM 1414 C C . VAL A 1 187 ? 11.068 0.866 13.493 1.00 69.12 187 VAL A C 1
ATOM 1416 O O . VAL A 1 187 ? 9.991 1.179 12.993 1.00 69.12 187 VAL A O 1
ATOM 1419 N N . MET A 1 188 ? 11.441 -0.411 13.639 1.00 71.12 188 MET A N 1
ATOM 1420 C CA . MET A 1 188 ? 10.653 -1.542 13.132 1.00 71.12 188 MET A CA 1
ATOM 1421 C C . MET A 1 188 ? 9.322 -1.668 13.863 1.00 71.12 188 MET A C 1
ATOM 1423 O O . MET A 1 188 ? 8.270 -1.747 13.224 1.00 71.12 188 MET A O 1
ATOM 1427 N N . VAL A 1 189 ? 9.355 -1.577 15.193 1.00 73.31 189 VAL A N 1
ATOM 1428 C CA . VAL A 1 189 ? 8.178 -1.695 16.069 1.00 73.31 189 VAL A CA 1
ATOM 1429 C C . VAL A 1 189 ? 7.180 -0.545 15.858 1.00 73.31 189 VAL A C 1
ATOM 1431 O O . VAL A 1 189 ? 5.994 -0.659 16.162 1.00 73.31 189 VAL A O 1
ATOM 1434 N N . ARG A 1 190 ? 7.634 0.579 15.296 1.00 71.69 190 ARG A N 1
ATOM 1435 C CA . ARG A 1 190 ? 6.799 1.755 15.002 1.00 71.69 190 ARG A CA 1
ATOM 1436 C C . ARG A 1 190 ? 6.078 1.681 13.654 1.00 71.69 190 ARG A C 1
ATOM 1438 O O . ARG A 1 190 ? 5.281 2.569 13.349 1.00 71.69 190 ARG A O 1
ATOM 1445 N N . THR A 1 191 ? 6.334 0.657 12.837 1.00 79.94 191 THR A N 1
ATOM 1446 C CA . THR A 1 191 ? 5.731 0.545 11.501 1.00 79.94 191 THR A CA 1
ATOM 1447 C C . THR A 1 191 ? 4.334 -0.080 11.535 1.00 79.94 191 THR A C 1
ATOM 1449 O O . THR A 1 191 ? 4.049 -0.989 12.316 1.00 79.94 191 THR A O 1
ATOM 1452 N N . GLY A 1 192 ? 3.458 0.355 10.621 1.00 84.38 192 GLY A N 1
ATOM 1453 C CA . GLY A 1 192 ? 2.178 -0.324 10.375 1.00 84.38 192 GLY A CA 1
ATOM 1454 C C . GLY A 1 192 ? 2.362 -1.771 9.901 1.00 84.38 192 GLY A C 1
ATOM 1455 O O . GLY A 1 192 ? 1.541 -2.627 10.216 1.00 84.38 192 GLY A O 1
ATOM 1456 N N . LEU A 1 193 ? 3.478 -2.064 9.220 1.00 83.81 193 LEU A N 1
ATOM 1457 C CA . LEU A 1 193 ? 3.816 -3.410 8.760 1.00 83.81 193 LEU A CA 1
ATOM 1458 C C . LEU A 1 193 ? 4.078 -4.368 9.929 1.00 83.81 193 LEU A C 1
ATOM 1460 O O . LEU A 1 193 ? 3.533 -5.464 9.942 1.00 83.81 193 LEU A O 1
ATOM 1464 N N . TYR A 1 194 ? 4.843 -3.945 10.938 1.00 87.31 194 TYR A N 1
ATOM 1465 C CA . TYR A 1 194 ? 5.072 -4.742 12.146 1.00 87.31 194 TYR A CA 1
ATOM 1466 C C . TYR A 1 194 ? 3.759 -5.068 12.872 1.00 87.31 194 TYR A C 1
ATOM 1468 O O . TYR A 1 194 ? 3.481 -6.222 13.195 1.00 87.31 194 TYR A O 1
ATOM 1476 N N . LYS A 1 195 ? 2.898 -4.063 13.051 1.00 90.81 195 LYS A N 1
ATOM 1477 C CA . LYS A 1 195 ? 1.579 -4.237 13.676 1.00 90.81 195 LYS A CA 1
ATOM 1478 C C . LYS A 1 195 ? 0.665 -5.167 12.883 1.00 90.81 195 LYS A C 1
ATOM 1480 O O . LYS A 1 195 ? -0.045 -5.980 13.472 1.00 90.81 195 LYS A O 1
ATOM 1485 N N . MET A 1 196 ? 0.699 -5.064 11.555 1.00 90.81 196 MET A N 1
ATOM 1486 C CA . MET A 1 196 ? 0.010 -5.995 10.670 1.00 90.81 196 MET A CA 1
ATOM 1487 C C . MET A 1 196 ? 0.536 -7.415 10.886 1.00 90.81 196 MET A C 1
ATOM 1489 O O . MET A 1 196 ? -0.266 -8.303 11.134 1.00 90.81 196 MET A O 1
ATOM 1493 N N . THR A 1 197 ? 1.853 -7.633 10.893 1.00 89.62 197 THR A N 1
ATOM 1494 C CA . THR A 1 197 ? 2.452 -8.953 11.157 1.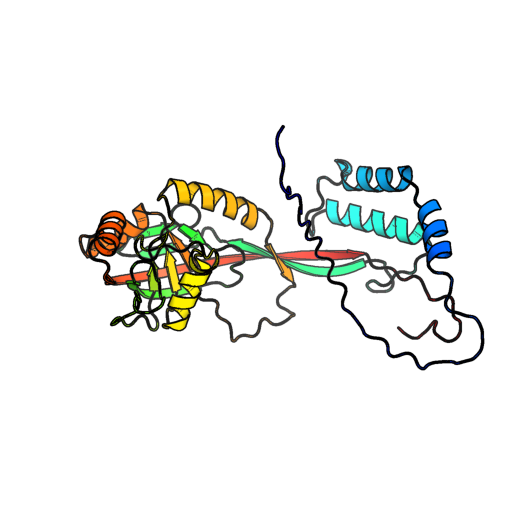00 89.62 197 THR A CA 1
ATOM 1495 C C . THR A 1 197 ? 2.012 -9.538 12.499 1.00 89.62 197 THR A C 1
ATOM 1497 O O . THR A 1 197 ? 1.708 -10.729 12.558 1.00 89.62 197 THR A O 1
ATOM 1500 N N . ASN A 1 198 ? 1.893 -8.723 13.553 1.00 92.25 198 ASN A N 1
ATOM 1501 C CA . ASN A 1 198 ? 1.359 -9.179 14.841 1.00 92.25 198 ASN A CA 1
ATOM 1502 C C . ASN A 1 198 ? -0.113 -9.602 14.725 1.00 92.25 198 ASN A C 1
ATOM 1504 O O . ASN A 1 198 ? -0.482 -10.677 15.194 1.00 92.25 198 ASN A O 1
ATOM 1508 N N . ALA A 1 199 ? -0.951 -8.801 14.058 1.00 94.56 199 ALA A N 1
ATOM 1509 C CA . ALA A 1 199 ? -2.357 -9.142 13.833 1.00 94.56 199 ALA A CA 1
ATOM 1510 C C . ALA A 1 199 ? -2.500 -10.451 13.041 1.00 94.56 199 ALA A C 1
ATOM 1512 O O . ALA A 1 199 ? -3.287 -11.320 13.412 1.00 94.56 199 ALA A O 1
ATOM 1513 N N . VAL A 1 200 ? -1.707 -10.612 11.978 1.00 91.88 200 VAL A N 1
ATOM 1514 C CA . VAL A 1 200 ? -1.685 -11.817 11.136 1.00 91.88 200 VAL A CA 1
ATOM 1515 C C . VAL A 1 200 ? -1.222 -13.036 11.922 1.00 91.88 200 VAL A C 1
ATOM 1517 O O . VAL A 1 200 ? -1.865 -14.079 11.849 1.00 91.88 200 VAL A O 1
ATOM 1520 N N . SER A 1 201 ? -0.154 -12.903 12.711 1.00 92.69 201 SER A N 1
ATOM 1521 C CA . SER A 1 201 ? 0.357 -13.985 13.566 1.00 92.69 201 SER A CA 1
ATOM 1522 C C . SER A 1 201 ? -0.676 -14.444 14.597 1.00 92.69 201 SER A C 1
ATOM 1524 O O . SER A 1 201 ? -0.709 -15.617 14.953 1.00 92.69 201 SER A O 1
ATOM 1526 N N . ASN A 1 202 ? -1.562 -13.539 15.024 1.00 94.94 202 ASN A N 1
ATOM 1527 C CA . ASN A 1 202 ? -2.692 -13.836 15.904 1.00 94.94 202 ASN A CA 1
ATOM 1528 C C . ASN A 1 202 ? -3.969 -14.284 15.149 1.00 94.94 202 ASN A C 1
ATOM 1530 O O . ASN A 1 202 ? -5.006 -14.511 15.770 1.00 94.94 202 ASN A O 1
ATOM 1534 N N . GLY A 1 203 ? -3.918 -14.437 13.819 1.00 94.00 203 GLY A N 1
ATOM 1535 C CA . GLY A 1 203 ? -4.992 -15.011 13.001 1.00 94.00 203 GLY A CA 1
ATOM 1536 C C . GLY A 1 203 ? -5.934 -14.010 12.324 1.00 94.00 203 GLY A C 1
ATOM 1537 O O . GLY A 1 203 ? -6.988 -14.420 11.835 1.00 94.00 203 GLY A O 1
ATOM 1538 N N . ALA A 1 204 ? -5.603 -12.717 12.280 1.00 96.00 204 ALA A N 1
ATOM 1539 C CA . ALA A 1 204 ? -6.436 -11.704 11.628 1.00 96.00 204 ALA A CA 1
ATOM 1540 C C . ALA A 1 204 ? -6.651 -11.980 10.128 1.00 96.00 204 ALA A C 1
ATOM 1542 O O . ALA A 1 204 ? -5.723 -12.347 9.409 1.00 96.00 204 ALA A O 1
ATOM 1543 N N . ALA A 1 205 ? -7.867 -11.725 9.636 1.00 94.25 205 ALA A N 1
ATOM 1544 C CA . ALA A 1 205 ? -8.211 -11.834 8.214 1.00 94.25 205 ALA A CA 1
ATOM 1545 C C . ALA A 1 205 ? -7.976 -10.531 7.428 1.00 94.25 205 ALA A C 1
ATOM 1547 O O . ALA A 1 205 ? -7.755 -10.567 6.219 1.00 94.25 205 ALA A O 1
ATOM 1548 N N . ALA A 1 206 ? -8.046 -9.381 8.102 1.00 94.81 206 ALA A N 1
ATOM 1549 C CA . ALA A 1 206 ? -7.720 -8.059 7.564 1.00 94.81 206 ALA A CA 1
ATOM 1550 C C . ALA A 1 206 ? -7.351 -7.111 8.712 1.00 94.81 206 ALA A C 1
ATOM 1552 O O . ALA A 1 206 ? -7.741 -7.341 9.859 1.00 94.81 206 ALA A O 1
ATOM 1553 N N . VAL A 1 207 ? -6.645 -6.027 8.401 1.00 96.31 207 VAL A N 1
ATOM 1554 C CA . VAL A 1 207 ? -6.251 -4.992 9.359 1.00 96.31 207 VAL A CA 1
ATOM 1555 C C . VAL A 1 207 ? -6.737 -3.629 8.876 1.00 96.31 207 VAL A C 1
ATOM 1557 O O . VAL A 1 207 ? -6.474 -3.215 7.747 1.00 96.31 207 VAL A O 1
ATOM 1560 N N . ILE A 1 208 ? -7.434 -2.909 9.753 1.00 97.38 208 ILE A N 1
ATOM 1561 C CA . ILE A 1 208 ? -7.773 -1.497 9.569 1.00 97.38 208 ILE A CA 1
ATOM 1562 C C . ILE A 1 208 ? -7.064 -0.694 10.656 1.00 97.38 208 ILE A C 1
ATOM 1564 O O . ILE A 1 208 ? -7.113 -1.054 11.828 1.00 97.38 208 ILE A O 1
ATOM 1568 N N . MET A 1 209 ? -6.371 0.378 10.295 1.00 95.94 209 MET A N 1
ATOM 1569 C CA . MET A 1 209 ? -5.496 1.075 11.238 1.00 95.94 209 MET A CA 1
ATOM 1570 C C . MET A 1 209 ? -5.696 2.587 11.172 1.00 95.94 209 MET A C 1
ATOM 1572 O O . MET A 1 209 ? -5.729 3.157 10.086 1.00 95.94 209 MET A O 1
ATOM 1576 N N . THR A 1 210 ? -5.819 3.264 12.314 1.00 94.81 210 THR A N 1
ATOM 1577 C CA . THR A 1 210 ? -5.742 4.733 12.326 1.00 94.81 210 THR A CA 1
ATOM 1578 C C . THR A 1 210 ? -4.305 5.201 12.158 1.00 94.81 210 THR A C 1
ATOM 1580 O O . THR A 1 210 ? -3.348 4.473 12.416 1.00 94.81 210 THR A O 1
ATOM 1583 N N . ILE A 1 211 ? -4.129 6.439 11.719 1.00 89.81 211 ILE A N 1
ATOM 1584 C CA . ILE A 1 211 ? -2.801 7.021 11.526 1.00 89.81 211 ILE A CA 1
ATOM 1585 C C . ILE A 1 211 ? -2.443 7.838 12.765 1.00 89.81 211 ILE A C 1
ATOM 1587 O O . ILE A 1 211 ? -3.313 8.434 13.405 1.00 89.81 211 ILE A O 1
ATOM 1591 N N . ASN A 1 212 ? -1.156 7.848 13.119 1.00 82.81 212 ASN A N 1
ATOM 1592 C CA . ASN A 1 212 ? -0.666 8.762 14.143 1.00 82.81 212 ASN A CA 1
ATOM 1593 C C . ASN A 1 212 ? -0.950 10.218 13.734 1.00 82.81 212 ASN A C 1
ATOM 1595 O O . ASN A 1 212 ? -1.028 10.524 12.549 1.00 82.81 212 ASN A O 1
ATOM 1599 N N . ASP A 1 213 ? -1.096 11.122 14.699 1.00 84.25 213 ASP A N 1
ATOM 1600 C CA . ASP A 1 213 ? -1.356 12.548 14.435 1.00 84.25 213 ASP A CA 1
ATOM 1601 C C . ASP A 1 213 ? -2.669 12.832 13.664 1.00 84.25 213 ASP A C 1
ATOM 1603 O O . ASP A 1 213 ? -2.831 13.896 13.051 1.00 84.25 213 ASP A O 1
ATOM 1607 N N . GLY A 1 214 ? -3.618 11.887 13.697 1.00 86.44 214 GLY A N 1
ATOM 1608 C CA . GLY A 1 214 ? -4.983 12.040 13.188 1.00 86.44 214 GLY A CA 1
ATOM 1609 C C . GLY A 1 214 ? -5.044 12.454 11.714 1.00 86.44 214 GLY A C 1
ATOM 1610 O O . GLY A 1 214 ? -4.327 11.928 10.859 1.00 86.44 214 GLY A O 1
ATOM 1611 N N . ASP A 1 215 ? -5.899 13.431 11.397 1.00 86.62 215 ASP A N 1
ATOM 1612 C CA . ASP A 1 215 ? -6.108 13.907 10.020 1.00 86.62 215 ASP A CA 1
ATOM 1613 C C . ASP A 1 215 ? -4.857 14.526 9.373 1.00 86.62 215 ASP A C 1
ATOM 1615 O O . ASP A 1 215 ? -4.711 14.469 8.147 1.00 86.62 215 ASP A O 1
ATOM 1619 N N . LYS A 1 216 ? -3.938 15.096 10.167 1.00 90.88 216 LYS A N 1
ATOM 1620 C CA . LYS A 1 216 ? -2.666 15.626 9.646 1.00 90.88 216 LYS A CA 1
ATOM 1621 C C . LYS A 1 216 ? -1.778 14.490 9.154 1.00 90.88 216 LYS A C 1
ATOM 1623 O O . LYS A 1 216 ? -1.294 14.548 8.022 1.00 90.88 216 LYS A O 1
ATOM 1628 N N . GLY A 1 217 ? -1.627 13.447 9.970 1.00 90.88 217 GLY A N 1
ATOM 1629 C CA . GLY A 1 217 ? -0.907 12.237 9.583 1.00 90.88 217 GLY A CA 1
ATOM 1630 C C . GLY A 1 217 ? -1.543 11.569 8.368 1.00 90.88 217 GLY A C 1
ATOM 1631 O O . GLY A 1 217 ? -0.836 11.196 7.434 1.00 90.88 217 GLY A O 1
ATOM 1632 N N . PHE A 1 218 ? -2.878 11.514 8.307 1.00 90.94 218 PHE A N 1
ATOM 1633 C CA . PHE A 1 218 ? -3.592 11.003 7.134 1.00 90.94 218 PHE A CA 1
ATOM 1634 C C . PHE A 1 218 ? -3.299 11.802 5.866 1.00 90.94 218 PHE A C 1
ATOM 1636 O O . PHE A 1 218 ? -3.020 11.220 4.819 1.00 90.94 218 PHE A O 1
ATOM 1643 N N . ALA A 1 219 ? -3.329 13.133 5.934 1.00 91.56 219 ALA A N 1
ATOM 1644 C CA . ALA A 1 219 ? -3.025 13.975 4.782 1.00 91.56 219 ALA A CA 1
ATOM 1645 C C . ALA A 1 219 ? -1.577 13.793 4.294 1.00 91.56 219 ALA A C 1
ATOM 1647 O O . ALA A 1 219 ? -1.345 13.740 3.084 1.00 91.56 219 ALA A O 1
ATOM 1648 N N . GLN A 1 220 ? -0.621 13.665 5.220 1.00 91.62 220 GLN A N 1
ATOM 1649 C CA . GLN A 1 220 ? 0.782 13.414 4.895 1.00 91.62 220 GLN A CA 1
ATOM 1650 C C . GLN A 1 220 ? 0.976 12.031 4.268 1.00 91.62 220 GLN A C 1
ATOM 1652 O O . GLN A 1 220 ? 1.592 11.932 3.208 1.00 91.62 220 GLN A O 1
ATOM 1657 N N . LEU A 1 221 ? 0.405 10.985 4.874 1.00 89.31 221 LEU A N 1
ATOM 1658 C CA . LEU A 1 221 ? 0.501 9.623 4.355 1.00 89.31 221 LEU A CA 1
ATOM 1659 C C . LEU A 1 221 ? -0.149 9.513 2.977 1.00 89.31 221 LEU A C 1
ATOM 1661 O O . LEU A 1 221 ? 0.446 8.935 2.078 1.00 89.31 221 LEU A O 1
ATOM 1665 N N . ARG A 1 222 ? -1.308 10.152 2.772 1.00 89.62 222 ARG A N 1
ATOM 1666 C CA . ARG A 1 222 ? -1.959 10.230 1.460 1.00 89.62 222 ARG A CA 1
ATOM 1667 C C . ARG A 1 222 ? -1.061 10.879 0.416 1.00 89.62 222 ARG A C 1
ATOM 1669 O O . ARG A 1 222 ? -1.027 10.409 -0.708 1.00 89.62 222 ARG A O 1
ATOM 1676 N N . LYS A 1 223 ? -0.330 11.948 0.752 1.00 88.44 223 LYS A N 1
ATOM 1677 C CA . LYS A 1 223 ? 0.610 12.569 -0.195 1.00 88.44 223 LYS A CA 1
ATOM 1678 C C . LYS A 1 223 ? 1.721 11.591 -0.586 1.00 88.44 223 LYS A C 1
ATOM 1680 O O . LYS A 1 223 ? 2.026 11.482 -1.769 1.00 88.44 223 LYS A O 1
ATOM 1685 N N . SER A 1 224 ? 2.290 10.878 0.386 1.00 86.31 224 SER A N 1
ATOM 1686 C CA . SER A 1 224 ? 3.314 9.859 0.131 1.00 86.31 224 SER A CA 1
ATOM 1687 C C . SER A 1 224 ? 2.766 8.697 -0.693 1.00 86.31 224 SER A C 1
ATOM 1689 O O . SER A 1 224 ? 3.393 8.295 -1.662 1.00 86.31 224 SER A O 1
ATOM 1691 N N . PHE A 1 225 ? 1.582 8.188 -0.354 1.00 85.81 225 PHE A N 1
ATOM 1692 C CA . PHE A 1 225 ? 0.963 7.074 -1.068 1.00 85.81 225 PHE A CA 1
ATOM 1693 C C . PHE A 1 225 ? 0.548 7.492 -2.467 1.00 85.81 225 PHE A C 1
ATOM 1695 O O . PHE A 1 225 ? 0.883 6.789 -3.394 1.00 85.81 225 PHE A O 1
ATOM 1702 N N . ASN A 1 226 ? -0.028 8.677 -2.668 1.00 78.62 226 ASN A N 1
ATOM 1703 C CA . ASN A 1 226 ? -0.317 9.182 -4.009 1.00 78.62 226 ASN A CA 1
ATOM 1704 C C . ASN A 1 226 ? 0.949 9.360 -4.859 1.00 78.62 226 ASN A C 1
ATOM 1706 O O . ASN A 1 226 ? 0.873 9.228 -6.071 1.00 78.62 226 ASN A O 1
ATOM 1710 N N . ALA A 1 227 ? 2.102 9.670 -4.258 1.00 76.56 227 ALA A N 1
ATOM 1711 C CA . ALA A 1 227 ? 3.365 9.704 -4.993 1.00 76.56 227 ALA A CA 1
ATOM 1712 C C . ALA A 1 227 ? 3.842 8.292 -5.387 1.00 76.56 227 ALA A C 1
ATOM 1714 O O . ALA A 1 227 ? 4.419 8.127 -6.455 1.00 76.56 227 ALA A O 1
ATOM 1715 N N . ILE A 1 228 ? 3.580 7.283 -4.548 1.00 71.38 228 ILE A N 1
ATOM 1716 C CA . ILE A 1 228 ? 3.962 5.880 -4.784 1.00 71.38 228 ILE A CA 1
ATOM 1717 C C . ILE A 1 228 ? 2.963 5.152 -5.702 1.00 71.38 228 ILE A C 1
ATOM 1719 O O . ILE A 1 228 ? 3.381 4.371 -6.539 1.00 71.38 228 ILE A O 1
ATOM 1723 N N . ASP A 1 229 ? 1.663 5.392 -5.554 1.00 63.94 229 ASP A N 1
ATOM 1724 C CA . ASP A 1 229 ? 0.578 4.837 -6.375 1.00 63.94 229 ASP A CA 1
ATOM 1725 C C . ASP A 1 229 ? 0.420 5.614 -7.689 1.00 63.94 229 ASP A C 1
ATOM 1727 O O . ASP A 1 229 ? -0.018 5.064 -8.694 1.00 63.94 229 ASP A O 1
ATOM 1731 N N . GLY A 1 230 ? 0.770 6.905 -7.688 1.00 56.72 230 GLY A N 1
ATOM 1732 C CA . GLY A 1 230 ? 0.895 7.711 -8.901 1.00 56.72 230 GLY A CA 1
ATOM 1733 C C . GLY A 1 230 ? 2.101 7.307 -9.748 1.00 56.72 230 GLY A C 1
ATOM 1734 O O . GLY A 1 230 ? 2.084 7.525 -10.955 1.00 56.72 230 GLY A O 1
ATOM 1735 N N . ALA A 1 231 ? 3.113 6.673 -9.147 1.00 55.41 231 ALA A N 1
ATOM 1736 C CA . ALA A 1 231 ? 4.067 5.873 -9.896 1.00 55.41 231 ALA A CA 1
ATOM 1737 C C . ALA A 1 231 ? 3.363 4.562 -10.265 1.00 55.41 231 ALA A C 1
ATOM 1739 O O . ALA A 1 231 ? 3.082 3.742 -9.393 1.00 55.41 231 ALA A O 1
ATOM 1740 N N . LYS A 1 232 ? 3.024 4.386 -11.548 1.00 62.69 232 LYS A N 1
ATOM 1741 C CA . LYS A 1 232 ? 2.393 3.167 -12.072 1.00 62.69 232 LYS A CA 1
ATOM 1742 C C . LYS A 1 232 ? 3.132 1.939 -11.519 1.00 62.69 232 LYS A C 1
ATOM 1744 O O . LYS A 1 232 ? 4.302 1.718 -11.828 1.00 62.69 232 LYS A O 1
ATOM 1749 N N . GLN A 1 233 ? 2.475 1.181 -10.636 1.00 65.88 233 GLN A N 1
ATOM 1750 C CA . GLN A 1 233 ? 3.102 0.038 -9.973 1.00 65.88 233 GLN A CA 1
ATOM 1751 C C . GLN A 1 233 ? 3.186 -1.106 -10.966 1.00 65.88 233 GLN A C 1
ATOM 1753 O O . GLN A 1 233 ? 2.160 -1.671 -11.340 1.00 65.88 233 GLN A O 1
ATOM 1758 N N . MET A 1 234 ? 4.409 -1.427 -11.373 1.00 67.38 234 MET A N 1
ATOM 1759 C CA . MET A 1 234 ? 4.681 -2.482 -12.335 1.00 67.38 234 MET A CA 1
ATOM 1760 C C . MET A 1 234 ? 5.036 -3.776 -11.621 1.00 67.38 234 MET A C 1
ATOM 1762 O O . MET A 1 234 ? 5.931 -3.816 -10.776 1.00 67.38 234 MET A O 1
ATOM 1766 N N . SER A 1 235 ? 4.365 -4.848 -12.008 1.00 67.88 235 SER A N 1
ATOM 1767 C CA . SER A 1 235 ? 4.837 -6.209 -11.780 1.00 67.88 235 SER A CA 1
ATOM 1768 C C . SER A 1 235 ? 5.062 -6.883 -13.123 1.00 67.88 235 SER A C 1
ATOM 1770 O O . SER A 1 235 ? 4.364 -6.576 -14.091 1.00 67.88 235 SER A O 1
ATOM 1772 N N . LEU A 1 236 ? 6.005 -7.827 -13.182 1.00 63.75 236 LEU A N 1
ATOM 1773 C CA . LEU A 1 236 ? 6.033 -8.768 -14.300 1.00 63.75 236 LEU A CA 1
ATOM 1774 C C . LEU A 1 236 ? 4.660 -9.436 -14.393 1.00 63.75 236 LEU A C 1
ATOM 1776 O O . LEU A 1 236 ? 4.062 -9.747 -13.356 1.00 63.75 236 LEU A O 1
ATOM 1780 N N . ALA A 1 237 ? 4.162 -9.608 -15.618 1.00 58.44 237 ALA A N 1
ATOM 1781 C CA . ALA A 1 237 ? 2.884 -10.265 -15.833 1.00 58.44 237 ALA A CA 1
ATOM 1782 C C . ALA A 1 237 ? 2.847 -11.603 -15.076 1.00 58.44 237 ALA A C 1
ATOM 1784 O O . ALA A 1 237 ? 3.831 -12.346 -15.043 1.00 58.44 237 ALA A O 1
ATOM 1785 N N . SER A 1 238 ? 1.697 -11.891 -14.462 1.00 56.72 238 SER A N 1
ATOM 1786 C CA . SER A 1 238 ? 1.442 -13.048 -13.577 1.00 56.72 238 SER A CA 1
ATOM 1787 C C . SER A 1 238 ? 1.754 -14.453 -14.138 1.00 56.72 238 SER A C 1
ATOM 1789 O O . SER A 1 238 ? 1.586 -15.443 -13.425 1.00 56.72 238 SER A O 1
ATOM 1791 N N . ASP A 1 239 ? 2.265 -14.548 -15.369 1.00 46.97 239 ASP A N 1
ATOM 1792 C CA . ASP A 1 239 ? 2.789 -15.760 -16.005 1.00 46.97 239 ASP A CA 1
ATOM 1793 C C . ASP A 1 239 ? 4.008 -16.337 -15.241 1.00 46.97 239 ASP A C 1
ATOM 1795 O O . ASP A 1 239 ? 4.284 -17.536 -15.313 1.00 46.97 239 ASP A O 1
ATOM 1799 N N . ILE A 1 240 ? 4.685 -15.527 -14.412 1.00 45.75 240 ILE A N 1
ATOM 1800 C CA . ILE A 1 240 ? 5.600 -16.002 -13.361 1.00 45.75 240 ILE A CA 1
ATOM 1801 C C . ILE A 1 240 ? 4.772 -16.188 -12.088 1.00 45.75 240 ILE A C 1
ATOM 1803 O O . ILE A 1 240 ? 4.658 -15.279 -11.266 1.00 45.75 240 ILE A O 1
ATOM 1807 N N . GLY A 1 241 ? 4.121 -17.348 -11.973 1.00 40.12 241 GLY A N 1
ATOM 1808 C CA . GLY A 1 241 ? 3.134 -17.642 -10.936 1.00 40.12 241 GLY A CA 1
ATOM 1809 C C . GLY A 1 241 ? 3.519 -17.115 -9.553 1.00 40.12 241 GLY A C 1
ATOM 1810 O O . GLY A 1 241 ? 4.487 -17.564 -8.939 1.00 40.12 241 GLY A O 1
ATOM 1811 N N . THR A 1 242 ? 2.720 -16.187 -9.026 1.00 42.59 242 THR A N 1
ATOM 1812 C CA . THR A 1 242 ? 2.723 -15.922 -7.589 1.00 42.59 242 THR A CA 1
ATOM 1813 C C . THR A 1 242 ? 2.296 -17.219 -6.903 1.00 42.59 242 THR A C 1
ATOM 1815 O O . THR A 1 242 ? 1.241 -17.763 -7.244 1.00 42.59 242 THR A O 1
ATOM 1818 N N . PRO A 1 243 ? 3.088 -17.773 -5.964 1.00 38.28 243 PRO A N 1
ATOM 1819 C CA . PRO A 1 243 ? 2.663 -18.949 -5.226 1.00 38.28 243 PRO A CA 1
ATOM 1820 C C . PRO A 1 243 ? 1.294 -18.667 -4.605 1.00 38.28 243 PRO A C 1
ATOM 1822 O O . PRO A 1 243 ? 1.156 -17.756 -3.788 1.00 38.28 243 PRO A O 1
ATOM 1825 N N . ALA A 1 244 ? 0.286 -19.457 -4.979 1.00 43.00 244 ALA A N 1
ATOM 1826 C CA . ALA A 1 244 ? -1.117 -19.307 -4.577 1.00 43.00 244 ALA A CA 1
ATOM 1827 C C . ALA A 1 244 ? -1.369 -19.382 -3.049 1.00 43.00 244 ALA A C 1
ATOM 1829 O O . ALA A 1 244 ? -2.515 -19.380 -2.602 1.00 43.00 244 ALA A O 1
ATOM 1830 N N . GLN A 1 245 ? -0.312 -19.476 -2.238 1.00 41.78 245 GLN A N 1
ATOM 1831 C CA . GLN A 1 245 ? -0.351 -19.668 -0.791 1.00 41.78 245 GLN A CA 1
ATOM 1832 C C . GLN A 1 245 ? -0.237 -18.379 0.029 1.00 41.78 245 GLN A C 1
ATOM 1834 O O . GLN A 1 245 ? -0.696 -18.374 1.169 1.00 41.78 245 GLN A O 1
ATOM 1839 N N . PHE A 1 246 ? 0.296 -17.279 -0.511 1.00 41.78 246 PHE A N 1
ATOM 1840 C CA . PHE A 1 246 ? 0.286 -16.000 0.205 1.00 41.78 246 PHE A CA 1
ATOM 1841 C C . PHE A 1 246 ? -0.924 -15.173 -0.231 1.00 41.78 246 PHE A C 1
ATOM 1843 O O . PHE A 1 246 ? -0.883 -14.470 -1.235 1.00 41.78 246 PHE A O 1
ATOM 1850 N N . LYS A 1 247 ? -2.016 -15.239 0.539 1.00 53.78 247 LYS A N 1
ATOM 1851 C CA . LYS A 1 247 ? -3.010 -14.158 0.552 1.00 53.78 247 LYS A CA 1
ATOM 1852 C C . LYS A 1 247 ? -2.494 -13.102 1.528 1.00 53.78 247 LYS A C 1
ATOM 1854 O O . LYS A 1 247 ? -2.639 -13.317 2.733 1.00 53.78 247 LYS A O 1
ATOM 1859 N N . PRO A 1 248 ? -1.839 -12.020 1.069 1.00 64.31 248 PRO A N 1
ATOM 1860 C CA . PRO A 1 248 ? -1.398 -10.981 1.984 1.00 64.31 248 PRO A CA 1
ATOM 1861 C C . PRO A 1 248 ? -2.627 -10.448 2.718 1.00 64.31 248 PRO A C 1
ATOM 1863 O O . PRO A 1 248 ? -3.636 -10.105 2.101 1.00 64.31 248 PRO A O 1
ATOM 1866 N N . VAL A 1 249 ? -2.570 -10.433 4.046 1.00 70.75 249 VAL A N 1
ATOM 1867 C CA . VAL A 1 249 ? -3.634 -9.835 4.846 1.00 70.75 249 VAL A CA 1
ATOM 1868 C C . VAL A 1 249 ? -3.676 -8.349 4.524 1.00 70.75 249 VAL A C 1
ATOM 1870 O O . VAL A 1 249 ? -2.666 -7.653 4.607 1.00 70.75 249 VAL A O 1
ATOM 1873 N N . GLN A 1 250 ? -4.850 -7.870 4.124 1.00 86.19 250 GLN A N 1
ATOM 1874 C CA . GLN A 1 250 ? -5.009 -6.492 3.692 1.00 86.19 250 GLN A CA 1
ATOM 1875 C C . GLN A 1 250 ? -4.859 -5.541 4.877 1.00 86.19 250 GLN A C 1
ATOM 1877 O O . GLN A 1 250 ? -5.660 -5.593 5.809 1.00 86.19 250 GLN A O 1
ATOM 1882 N N . LEU A 1 251 ? -3.893 -4.626 4.793 1.00 91.69 251 LEU A N 1
ATOM 1883 C CA . LEU A 1 251 ? -3.814 -3.443 5.646 1.00 91.69 251 LEU A CA 1
ATOM 1884 C C . LEU A 1 251 ? -4.384 -2.232 4.899 1.00 91.69 251 LEU A C 1
ATOM 1886 O O . LEU A 1 251 ? -3.933 -1.908 3.796 1.00 91.69 251 LEU A O 1
ATOM 1890 N N . ILE A 1 252 ? -5.360 -1.559 5.508 1.00 94.56 252 ILE A N 1
ATOM 1891 C CA . ILE A 1 252 ? -5.812 -0.222 5.102 1.00 94.56 252 ILE A CA 1
ATOM 1892 C C . ILE A 1 252 ? -5.674 0.764 6.262 1.00 94.56 252 ILE A C 1
ATOM 1894 O O . ILE A 1 252 ? -5.920 0.419 7.421 1.00 94.56 252 ILE A O 1
ATOM 1898 N N . TYR A 1 253 ? -5.325 2.010 5.953 1.00 95.38 253 TYR A N 1
ATOM 1899 C CA . TYR A 1 253 ? -5.323 3.094 6.928 1.00 95.38 253 TYR A CA 1
ATOM 1900 C C . TYR A 1 253 ? -6.603 3.899 6.834 1.00 95.38 253 TYR A C 1
ATOM 1902 O O . TYR A 1 253 ? -6.911 4.451 5.784 1.00 95.38 253 TYR A O 1
ATOM 1910 N N . ILE A 1 254 ? -7.332 4.013 7.931 1.00 96.75 254 ILE A N 1
ATOM 1911 C CA . ILE A 1 254 ? -8.602 4.732 7.997 1.00 96.75 254 ILE A CA 1
ATOM 1912 C C . ILE A 1 254 ? -8.403 6.108 8.636 1.00 96.75 254 ILE A C 1
ATOM 1914 O O . ILE A 1 254 ? -7.551 6.286 9.512 1.00 96.75 254 ILE A O 1
ATOM 1918 N N . ARG A 1 255 ? -9.206 7.094 8.222 1.00 96.12 255 ARG A N 1
ATOM 1919 C CA . ARG A 1 255 ? -9.294 8.371 8.945 1.00 96.12 255 ARG A CA 1
ATOM 1920 C C . ARG A 1 255 ? -9.776 8.162 10.374 1.00 96.12 255 ARG A C 1
ATOM 1922 O O . ARG A 1 255 ? -10.519 7.228 10.674 1.00 96.12 255 ARG A O 1
ATOM 1929 N N . GLU A 1 256 ? -9.42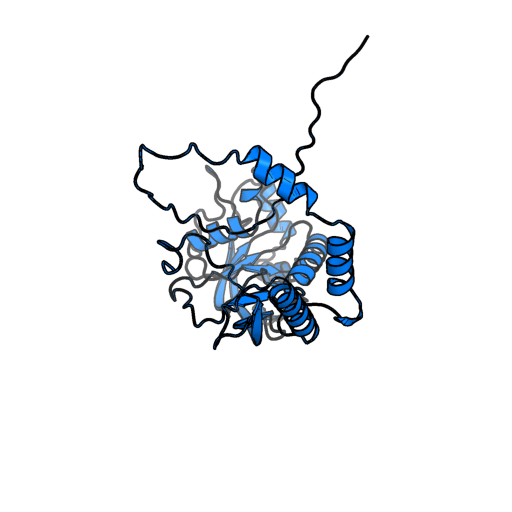9 9.108 11.235 1.00 94.81 256 GLU A N 1
ATOM 1930 C CA . GLU A 1 256 ? -9.895 9.125 12.620 1.00 94.81 256 GLU A CA 1
ATOM 1931 C C . GLU A 1 256 ? -11.427 9.198 12.712 1.00 94.81 256 GLU A C 1
ATOM 1933 O O . GLU A 1 256 ? -12.038 8.439 13.455 1.00 94.81 256 GLU A O 1
ATOM 1938 N N . SER A 1 257 ? -12.073 9.998 11.860 1.00 95.75 257 SER A N 1
ATOM 1939 C CA . SER A 1 257 ? -13.539 10.081 11.794 1.00 95.75 257 SER A CA 1
ATOM 1940 C C . SER A 1 257 ? -14.218 8.758 11.409 1.00 95.75 257 SER A C 1
ATOM 1942 O O . SER A 1 257 ? -15.329 8.470 11.860 1.00 95.75 257 SER A O 1
ATOM 1944 N N . VAL A 1 258 ? -13.553 7.930 10.597 1.00 97.56 258 VAL A N 1
ATOM 1945 C CA . VAL A 1 258 ? -14.027 6.586 10.235 1.00 97.56 258 VAL A CA 1
ATOM 1946 C C . VAL A 1 258 ? -13.901 5.655 11.433 1.00 97.56 258 VAL A C 1
ATOM 1948 O O . VAL A 1 258 ? -14.866 4.978 11.783 1.00 97.56 258 VAL A O 1
ATOM 1951 N N . ALA A 1 259 ? -12.743 5.663 12.096 1.00 96.88 259 ALA A N 1
ATOM 1952 C CA . ALA A 1 259 ? -12.509 4.903 13.319 1.00 96.88 259 ALA A CA 1
ATOM 1953 C C . ALA A 1 259 ? -13.528 5.241 14.413 1.00 96.88 259 ALA A C 1
ATOM 1955 O O . ALA A 1 259 ? -14.150 4.336 14.968 1.00 96.88 259 ALA A O 1
ATOM 1956 N N . ASP A 1 260 ? -13.770 6.526 14.657 1.00 96.50 260 ASP A N 1
ATOM 1957 C CA . ASP A 1 260 ? -14.767 6.991 15.617 1.00 96.50 260 ASP A CA 1
ATOM 1958 C C . ASP A 1 260 ? -16.174 6.542 15.227 1.00 96.50 260 ASP A C 1
ATOM 1960 O O . ASP A 1 260 ? -16.912 6.035 16.068 1.00 96.50 260 ASP A O 1
ATOM 1964 N N . SER A 1 261 ? -16.543 6.610 13.941 1.00 97.12 261 SER A N 1
ATOM 1965 C CA . SER A 1 261 ? -17.846 6.101 13.496 1.00 97.12 261 SER A CA 1
ATOM 1966 C C . SER A 1 261 ? -18.037 4.603 13.774 1.00 97.12 261 SER A C 1
ATOM 1968 O O . SER A 1 261 ? -19.184 4.175 13.907 1.00 97.12 261 SER A O 1
ATOM 1970 N N . ILE A 1 262 ? -16.965 3.809 13.843 1.00 97.56 262 ILE A N 1
ATOM 1971 C CA . ILE A 1 262 ? -17.017 2.380 14.187 1.00 97.56 262 ILE A CA 1
ATOM 1972 C C . ILE A 1 262 ? -17.050 2.200 15.719 1.00 97.56 262 ILE A C 1
ATOM 1974 O O . ILE A 1 262 ? -17.874 1.441 16.244 1.00 97.56 262 ILE A O 1
ATOM 1978 N N . LEU A 1 263 ? -16.187 2.915 16.449 1.00 96.94 263 LEU A N 1
ATOM 1979 C CA . LEU A 1 263 ? -16.029 2.817 17.907 1.00 96.94 263 LEU A CA 1
ATOM 1980 C C . LEU A 1 263 ? -17.227 3.362 18.695 1.00 96.94 263 LEU A C 1
ATOM 1982 O O . LEU A 1 263 ? -17.506 2.879 19.795 1.00 96.94 263 LEU A O 1
ATOM 1986 N N . LEU A 1 264 ? -17.991 4.297 18.122 1.00 93.56 264 LEU A N 1
ATOM 1987 C CA . LEU A 1 264 ? -19.180 4.872 18.759 1.00 93.56 264 LEU A CA 1
ATOM 1988 C C . LEU A 1 264 ? -20.245 3.823 19.118 1.00 93.56 264 LEU A C 1
ATOM 1990 O O . LEU A 1 264 ? -21.002 4.036 20.062 1.00 93.56 264 LEU A O 1
ATOM 1994 N N . SER A 1 265 ? -20.258 2.664 18.448 1.00 92.38 265 SER A N 1
ATOM 1995 C CA . SER A 1 265 ? -21.102 1.513 18.823 1.00 92.38 265 SER A CA 1
ATOM 1996 C C . SER A 1 265 ? -20.835 0.985 20.242 1.00 92.38 265 SER A C 1
ATOM 1998 O O . SER A 1 265 ? -21.676 0.298 20.818 1.00 92.38 265 SER A O 1
ATOM 2000 N N . ARG A 1 266 ? -19.673 1.316 20.815 1.00 95.19 266 ARG A N 1
ATOM 2001 C CA . ARG A 1 266 ? -19.265 1.013 22.192 1.00 95.19 266 ARG A CA 1
ATOM 2002 C C . ARG A 1 266 ? -19.048 2.269 23.036 1.00 95.19 266 ARG A C 1
ATOM 2004 O O . ARG A 1 266 ? -18.445 2.175 24.097 1.00 95.19 266 ARG A O 1
ATOM 2011 N N . HIS A 1 267 ? -19.541 3.423 22.583 1.00 94.00 267 HIS A N 1
ATOM 2012 C CA . HIS A 1 267 ? -19.393 4.716 23.260 1.00 94.00 267 HIS A CA 1
ATOM 2013 C C . HIS A 1 267 ? -17.933 5.153 23.484 1.00 94.00 267 HIS A C 1
ATOM 2015 O O . HIS A 1 267 ? -17.641 5.860 24.447 1.00 94.00 267 HIS A O 1
ATOM 2021 N N . PHE A 1 268 ? -17.028 4.754 22.585 1.00 94.88 268 PHE A N 1
ATOM 2022 C CA . PHE A 1 268 ? -15.632 5.195 22.567 1.00 94.88 268 PHE A CA 1
ATOM 2023 C C . PHE A 1 268 ? -15.323 6.035 21.325 1.00 94.88 268 PHE A C 1
ATOM 2025 O O . PHE A 1 268 ? -15.919 5.841 20.266 1.00 94.88 268 PHE A O 1
ATOM 2032 N N . THR A 1 269 ? -14.328 6.911 21.452 1.00 95.62 269 THR A N 1
ATOM 2033 C CA . THR A 1 269 ? -13.543 7.463 20.337 1.00 95.62 269 THR A CA 1
ATOM 2034 C C . THR A 1 269 ? -12.122 6.899 20.354 1.00 95.62 269 THR A C 1
ATOM 2036 O O . THR A 1 269 ? -11.651 6.424 21.394 1.00 95.62 269 THR A O 1
ATOM 2039 N N . SER A 1 270 ? -11.406 6.984 19.232 1.00 94.50 270 SER A N 1
ATOM 2040 C CA . SER A 1 270 ? -9.977 6.658 19.117 1.00 94.50 270 SER A CA 1
ATOM 2041 C C . SER A 1 270 ? -9.170 7.368 20.206 1.00 94.50 270 SER A C 1
ATOM 2043 O O . SER A 1 270 ? -8.421 6.737 20.946 1.00 94.50 270 SER A O 1
ATOM 2045 N N . ALA A 1 271 ? -9.386 8.674 20.376 1.00 93.69 271 ALA A N 1
ATOM 2046 C CA . ALA A 1 271 ? -8.679 9.502 21.342 1.00 93.69 271 ALA A CA 1
ATOM 2047 C C . ALA A 1 271 ? -9.009 9.146 22.800 1.00 93.69 271 ALA A C 1
ATOM 2049 O O . ALA A 1 271 ? -8.179 9.339 23.691 1.00 93.69 271 ALA A O 1
ATOM 2050 N N . GLN A 1 272 ? -10.227 8.674 23.086 1.00 95.12 272 GLN A N 1
ATOM 2051 C CA . GLN A 1 272 ? -10.563 8.135 24.406 1.00 95.12 272 GLN A CA 1
ATOM 2052 C C . GLN A 1 272 ? -9.848 6.805 24.641 1.00 95.12 272 GLN A C 1
ATOM 2054 O O . GLN A 1 272 ? -9.222 6.655 25.684 1.00 95.12 272 GLN A O 1
ATOM 2059 N N . LEU A 1 273 ? -9.864 5.897 23.660 1.00 94.44 273 LEU A N 1
ATOM 2060 C CA . LEU A 1 273 ? -9.205 4.595 23.755 1.00 94.44 273 LEU A CA 1
ATOM 2061 C C . LEU A 1 273 ? -7.692 4.742 23.989 1.00 94.44 273 LEU A C 1
ATOM 2063 O O . LEU A 1 273 ? -7.168 4.182 24.949 1.00 94.44 273 LEU A O 1
ATOM 2067 N N . THR A 1 274 ? -7.022 5.578 23.187 1.00 93.88 274 THR A N 1
ATOM 2068 C CA . THR A 1 274 ? -5.610 5.969 23.349 1.00 93.88 274 THR A CA 1
ATOM 2069 C C . THR A 1 274 ? -5.335 6.461 24.768 1.00 93.88 274 THR A C 1
ATOM 2071 O O . THR A 1 274 ? -4.459 5.937 25.452 1.00 93.88 274 THR A O 1
ATOM 2074 N N . A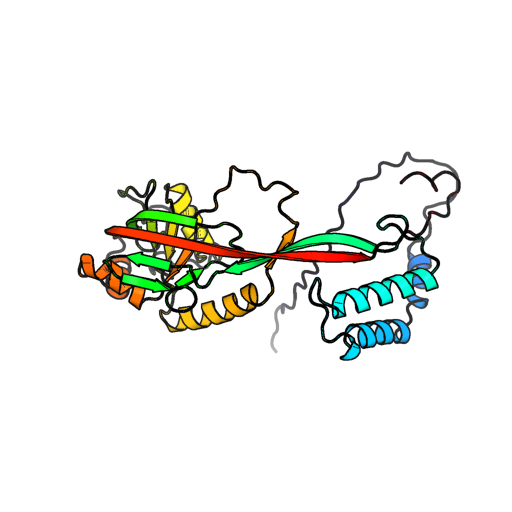RG A 1 275 ? -6.119 7.435 25.258 1.00 94.62 275 ARG A N 1
ATOM 2075 C CA . ARG A 1 275 ? -5.945 7.978 26.615 1.00 94.62 275 ARG A CA 1
ATOM 2076 C C . ARG A 1 275 ? -6.124 6.912 27.689 1.00 94.62 275 ARG A C 1
ATOM 2078 O O . ARG A 1 275 ? -5.357 6.904 28.649 1.00 94.62 275 ARG A O 1
ATOM 2085 N N . THR A 1 276 ? -7.113 6.033 27.549 1.00 94.88 276 THR A N 1
ATOM 2086 C CA . THR A 1 276 ? -7.365 4.956 28.509 1.00 94.88 276 THR A CA 1
ATOM 2087 C C . THR A 1 276 ? -6.199 3.970 28.547 1.00 94.88 276 THR A C 1
ATOM 2089 O O . THR A 1 276 ? -5.705 3.683 29.636 1.00 94.88 276 THR A O 1
ATOM 2092 N N . ILE A 1 277 ? -5.720 3.508 27.388 1.00 94.19 277 ILE A N 1
ATOM 2093 C CA . ILE A 1 277 ? -4.591 2.573 27.291 1.00 94.19 277 ILE A CA 1
ATOM 2094 C C . ILE A 1 277 ? -3.327 3.197 27.891 1.00 94.19 277 ILE A C 1
ATOM 2096 O O . ILE A 1 277 ? -2.707 2.598 28.769 1.00 94.19 277 ILE A O 1
ATOM 2100 N N . ASP A 1 278 ? -2.983 4.421 27.486 1.00 93.25 278 ASP A N 1
ATOM 2101 C CA . ASP A 1 278 ? -1.792 5.123 27.975 1.00 93.25 278 ASP A CA 1
ATOM 2102 C C . ASP A 1 278 ? -1.837 5.384 29.490 1.00 93.25 278 ASP A C 1
ATOM 2104 O O . ASP A 1 278 ? -0.809 5.295 30.165 1.00 93.25 278 ASP A O 1
ATOM 2108 N N . SER A 1 279 ? -3.015 5.704 30.039 1.00 95.12 279 SER A N 1
ATOM 2109 C CA . SER A 1 279 ? -3.158 6.043 31.463 1.00 95.12 279 SER A CA 1
ATOM 2110 C C . SER A 1 279 ? -3.176 4.805 32.355 1.00 95.12 279 SER A C 1
ATOM 2112 O O . SER A 1 279 ? -2.528 4.791 33.400 1.00 95.12 279 SER A O 1
ATOM 2114 N N . LEU A 1 280 ? -3.924 3.771 31.960 1.00 94.06 280 LEU A N 1
ATOM 2115 C CA . LEU A 1 280 ? -4.076 2.554 32.758 1.00 94.06 280 LEU A CA 1
ATOM 2116 C C . LEU A 1 280 ? -2.919 1.574 32.554 1.00 94.06 280 LEU A C 1
ATOM 2118 O O . LEU A 1 280 ? -2.700 0.717 33.406 1.00 94.06 280 LEU A O 1
ATOM 2122 N N . LYS A 1 281 ? -2.177 1.702 31.445 1.00 93.62 281 LYS A N 1
ATOM 2123 C CA . LYS A 1 281 ? -1.062 0.820 31.063 1.00 93.62 281 LYS A CA 1
ATOM 2124 C C . LYS A 1 281 ? -1.469 -0.650 30.959 1.00 93.62 281 LYS A C 1
ATOM 2126 O O . LYS A 1 281 ? -0.675 -1.553 31.217 1.00 93.62 281 LYS A O 1
ATOM 2131 N N . VAL A 1 282 ? -2.720 -0.888 30.575 1.00 91.50 282 VAL A N 1
ATOM 2132 C CA . VAL A 1 282 ? -3.271 -2.222 30.322 1.00 91.50 282 VAL A CA 1
ATOM 2133 C C . VAL A 1 282 ? -3.858 -2.279 28.912 1.00 91.50 282 VAL A C 1
ATOM 2135 O O . VAL A 1 282 ? -4.299 -1.245 28.402 1.00 91.50 282 VAL A O 1
ATOM 2138 N N . PRO A 1 283 ? -3.863 -3.458 28.268 1.00 93.19 283 PRO A N 1
ATOM 2139 C CA . PRO A 1 283 ? -4.582 -3.664 27.018 1.00 93.19 283 PRO A CA 1
ATOM 2140 C C . PRO A 1 283 ? -6.060 -3.310 27.169 1.00 93.19 283 PRO A C 1
ATOM 2142 O O . PRO A 1 283 ? -6.704 -3.707 28.144 1.00 93.19 283 PRO A O 1
ATOM 2145 N N . VAL A 1 284 ? -6.605 -2.590 26.192 1.00 94.25 284 VAL A N 1
ATOM 2146 C CA . VAL A 1 284 ? -8.043 -2.329 26.092 1.00 94.25 284 VAL A CA 1
ATOM 2147 C C . VAL A 1 284 ? -8.506 -2.797 24.727 1.00 94.25 284 VAL A C 1
ATOM 2149 O O . VAL A 1 284 ? -8.088 -2.267 23.698 1.00 94.25 284 VAL A O 1
ATOM 2152 N N . SER A 1 285 ? -9.387 -3.789 24.732 1.00 95.06 285 SER A N 1
ATOM 2153 C CA . SER A 1 285 ? -9.936 -4.382 23.525 1.00 95.06 285 SER A CA 1
ATOM 2154 C C . SER A 1 285 ? -11.449 -4.237 23.473 1.00 95.06 285 SER A C 1
ATOM 2156 O O . SER A 1 285 ? -12.136 -4.215 24.496 1.00 95.06 285 SER A O 1
ATOM 2158 N N . LEU A 1 286 ? -11.982 -4.120 22.258 1.00 96.88 286 LEU A N 1
ATOM 2159 C CA . LEU A 1 286 ? -13.414 -3.957 22.024 1.00 96.88 286 LEU A CA 1
ATOM 2160 C C . LEU A 1 286 ? -13.867 -4.898 20.915 1.00 96.88 286 LEU A C 1
ATOM 2162 O O . LEU A 1 286 ? -13.335 -4.867 19.808 1.00 96.88 286 LEU A O 1
ATOM 2166 N N . GLN A 1 287 ? -14.901 -5.693 21.182 1.00 96.88 287 GLN A N 1
ATOM 2167 C CA . GLN A 1 287 ? -15.623 -6.395 20.124 1.00 96.88 287 GLN A CA 1
ATOM 2168 C C . GLN A 1 287 ? -16.613 -5.430 19.475 1.00 96.88 287 GLN A C 1
ATOM 2170 O O . GLN A 1 287 ? -17.485 -4.881 20.148 1.00 96.88 287 GLN A O 1
ATOM 2175 N N . LEU A 1 288 ? -16.508 -5.219 18.173 1.00 97.38 288 LEU A N 1
ATOM 2176 C CA . LEU A 1 288 ? -17.340 -4.281 17.427 1.00 97.38 288 LEU A CA 1
ATOM 2177 C C . LEU A 1 288 ? -18.284 -5.057 16.491 1.00 97.38 288 LEU A C 1
ATOM 2179 O O . LEU A 1 288 ? -18.378 -6.287 16.552 1.00 97.38 288 LEU A O 1
ATOM 2183 N N . GLY A 1 289 ? -19.057 -4.330 15.684 1.00 96.81 289 GLY A N 1
ATOM 2184 C CA . GLY A 1 289 ? -19.951 -4.929 14.693 1.00 96.81 289 GLY A CA 1
ATOM 2185 C C . GLY A 1 289 ? -19.201 -5.580 13.526 1.00 96.81 289 GLY A C 1
ATOM 2186 O O . GLY A 1 289 ? -17.973 -5.529 13.432 1.00 96.81 289 GLY A O 1
ATOM 2187 N N . ASN A 1 290 ? -19.961 -6.174 12.609 1.00 98.06 290 ASN A N 1
ATOM 2188 C CA . ASN A 1 290 ? -19.413 -6.688 11.359 1.00 98.06 290 ASN A CA 1
ATOM 2189 C C . ASN A 1 290 ? -19.067 -5.547 10.402 1.00 98.06 290 ASN A C 1
ATOM 2191 O O . ASN A 1 290 ? -19.766 -4.531 10.347 1.00 98.06 290 ASN A O 1
ATOM 2195 N N . ALA A 1 291 ? -18.034 -5.762 9.598 1.00 98.06 291 ALA A N 1
ATOM 2196 C CA . ALA A 1 291 ? -17.684 -4.892 8.492 1.00 98.06 291 ALA A CA 1
ATOM 2197 C C . ALA A 1 291 ? -17.291 -5.692 7.258 1.00 98.06 291 ALA A C 1
ATOM 2199 O O . ALA A 1 291 ? -17.007 -6.885 7.335 1.00 98.06 291 ALA A O 1
ATOM 2200 N N . THR A 1 292 ? -17.290 -5.015 6.115 1.00 98.19 292 THR A N 1
ATOM 2201 C CA . THR A 1 292 ? -16.742 -5.533 4.862 1.00 98.19 292 THR A CA 1
ATOM 2202 C C . THR A 1 292 ? -15.629 -4.618 4.387 1.00 98.19 292 THR A C 1
ATOM 2204 O O . THR A 1 292 ? -15.875 -3.432 4.185 1.00 98.19 292 THR A O 1
ATOM 2207 N N . VAL A 1 293 ? -14.431 -5.165 4.196 1.00 97.06 293 VAL A N 1
ATOM 2208 C CA . VAL A 1 293 ? -13.308 -4.496 3.533 1.00 97.06 293 VAL A CA 1
ATOM 2209 C C . VAL A 1 293 ? -13.214 -5.050 2.121 1.00 97.06 293 VAL A C 1
ATOM 2211 O O . VAL A 1 293 ? -12.921 -6.234 1.937 1.00 97.06 293 VAL A O 1
ATOM 2214 N N . ARG A 1 294 ? -13.456 -4.192 1.130 1.00 95.31 294 ARG A N 1
ATOM 2215 C CA . ARG A 1 294 ? -13.264 -4.503 -0.282 1.00 95.31 294 ARG A CA 1
ATOM 2216 C C . ARG A 1 294 ? -12.173 -3.611 -0.861 1.00 95.31 294 ARG A C 1
ATOM 2218 O O . ARG A 1 294 ? -12.353 -2.401 -0.962 1.00 95.31 294 ARG A O 1
ATOM 2225 N N . VAL A 1 295 ? -11.078 -4.224 -1.289 1.00 92.62 295 VAL A N 1
ATOM 2226 C CA . VAL A 1 295 ? -10.014 -3.580 -2.065 1.00 92.62 295 VAL A CA 1
ATOM 2227 C C . VAL A 1 295 ? -9.997 -4.235 -3.433 1.00 92.62 295 VAL A C 1
ATOM 2229 O O . VAL A 1 295 ? -9.907 -5.456 -3.534 1.00 92.62 295 VAL A O 1
ATOM 2232 N N . ARG A 1 296 ? -10.123 -3.434 -4.484 1.00 90.31 296 ARG A N 1
ATOM 2233 C CA . ARG A 1 296 ? -10.037 -3.904 -5.865 1.00 90.31 296 ARG A CA 1
ATOM 2234 C C . ARG A 1 296 ? -8.857 -3.229 -6.538 1.00 90.31 296 ARG A C 1
ATOM 2236 O O . ARG A 1 296 ? -8.685 -2.023 -6.382 1.00 90.31 296 ARG A O 1
ATOM 2243 N N . ILE A 1 297 ? -8.092 -3.999 -7.301 1.00 85.62 297 ILE A N 1
ATOM 2244 C CA . ILE A 1 297 ? -6.989 -3.489 -8.107 1.00 85.62 297 ILE A CA 1
ATOM 2245 C C . ILE A 1 297 ? -7.436 -3.466 -9.571 1.00 85.62 297 ILE A C 1
ATOM 2247 O O . ILE A 1 297 ? -7.773 -4.505 -10.145 1.00 85.62 297 ILE A O 1
ATOM 2251 N N . ASP A 1 298 ? -7.469 -2.276 -10.164 1.00 85.56 298 ASP A N 1
ATOM 2252 C CA . ASP A 1 298 ? -7.572 -2.112 -11.611 1.00 85.56 298 ASP A CA 1
ATOM 2253 C C . ASP A 1 298 ? -6.198 -2.456 -12.206 1.00 85.56 298 ASP A C 1
ATOM 2255 O O . ASP A 1 298 ? -5.179 -1.934 -11.749 1.00 85.56 298 ASP A O 1
ATOM 2259 N N . ARG A 1 299 ? -6.169 -3.362 -13.188 1.00 84.62 299 ARG A N 1
ATOM 2260 C CA . ARG A 1 299 ? -4.936 -3.846 -13.821 1.00 84.62 299 ARG A CA 1
ATOM 2261 C C . ARG A 1 299 ? -4.961 -3.498 -15.297 1.00 84.62 299 ARG A C 1
ATOM 2263 O O . ARG A 1 299 ? -5.924 -3.830 -15.988 1.00 84.62 299 ARG A O 1
ATOM 2270 N N . GLU A 1 300 ? -3.908 -2.849 -15.763 1.00 85.12 300 GLU A N 1
ATOM 2271 C CA . GLU A 1 300 ? -3.687 -2.553 -17.171 1.00 85.12 300 GLU A CA 1
ATOM 2272 C C . GLU A 1 300 ? -2.419 -3.274 -17.628 1.00 85.12 300 GLU A C 1
ATOM 2274 O O . GLU A 1 300 ? -1.331 -2.986 -17.139 1.00 85.12 300 GLU A O 1
ATOM 2279 N N . ARG A 1 301 ? -2.553 -4.226 -18.555 1.00 85.38 301 ARG A N 1
ATOM 2280 C CA . ARG A 1 301 ? -1.402 -4.926 -19.132 1.00 85.38 301 ARG A CA 1
ATOM 2281 C C . ARG A 1 301 ? -0.813 -4.068 -20.247 1.00 85.38 301 ARG A C 1
ATOM 2283 O O . ARG A 1 301 ? -1.540 -3.697 -21.168 1.00 85.38 301 ARG A O 1
ATOM 2290 N N . ARG A 1 302 ? 0.488 -3.792 -20.181 1.00 87.81 302 ARG A N 1
ATOM 2291 C CA . ARG A 1 302 ? 1.231 -3.077 -21.227 1.00 87.81 302 ARG A CA 1
ATOM 2292 C C . ARG A 1 302 ? 2.450 -3.865 -21.670 1.00 87.81 302 ARG A C 1
ATOM 2294 O O . ARG A 1 302 ? 3.068 -4.553 -20.863 1.00 87.81 302 ARG A O 1
ATOM 2301 N N . GLU A 1 303 ? 2.758 -3.771 -22.954 1.00 90.75 303 GLU A N 1
ATOM 2302 C CA . GLU A 1 303 ? 4.009 -4.263 -23.529 1.00 90.75 303 GLU A CA 1
ATOM 2303 C C . GLU A 1 303 ? 5.110 -3.209 -23.341 1.00 90.75 303 GLU A C 1
ATOM 2305 O O . GLU A 1 303 ? 4.828 -2.011 -23.326 1.00 90.75 303 GLU A O 1
ATOM 2310 N N . THR A 1 304 ? 6.343 -3.663 -23.145 1.00 92.69 304 THR A N 1
ATOM 2311 C CA . THR A 1 304 ? 7.562 -2.852 -22.994 1.00 92.69 304 THR A CA 1
ATOM 2312 C C . THR A 1 304 ? 8.773 -3.705 -23.373 1.00 92.69 304 THR A C 1
ATOM 2314 O O . THR A 1 304 ? 8.632 -4.909 -23.617 1.00 92.69 304 THR A O 1
ATOM 2317 N N . GLU A 1 305 ? 9.966 -3.113 -23.426 1.00 93.94 305 GLU A N 1
ATOM 2318 C CA . GLU A 1 305 ? 11.156 -3.795 -23.914 1.00 93.94 305 GLU A CA 1
ATOM 2319 C C . GLU A 1 305 ? 12.427 -3.518 -23.101 1.00 93.94 305 GLU A C 1
ATOM 2321 O O . GLU A 1 305 ? 12.714 -2.405 -22.665 1.00 93.94 305 GLU A O 1
ATOM 2326 N N . ASN A 1 306 ? 13.243 -4.561 -22.929 1.00 95.88 306 ASN A N 1
ATOM 2327 C CA . ASN A 1 306 ? 14.649 -4.391 -22.573 1.00 95.88 306 ASN A CA 1
ATOM 2328 C C . ASN A 1 306 ? 15.460 -4.191 -23.858 1.00 95.88 306 ASN A C 1
ATOM 2330 O O . ASN A 1 306 ? 15.190 -4.851 -24.862 1.00 95.88 306 ASN A O 1
ATOM 2334 N N . VAL A 1 307 ? 16.511 -3.366 -23.809 1.00 97.44 307 VAL A N 1
ATOM 2335 C CA . VAL A 1 307 ? 17.496 -3.263 -24.900 1.00 97.44 307 VAL A CA 1
ATOM 2336 C C . VAL A 1 307 ? 18.741 -4.064 -24.537 1.00 97.44 307 VAL A C 1
ATOM 2338 O O . VAL A 1 307 ? 19.433 -3.738 -23.572 1.00 97.44 307 VAL A O 1
ATOM 2341 N N . VAL A 1 308 ? 19.036 -5.112 -25.303 1.00 96.75 308 VAL A N 1
ATOM 2342 C CA . VAL A 1 308 ? 20.079 -6.095 -24.991 1.00 96.75 308 VAL A CA 1
ATOM 2343 C C . VAL A 1 308 ? 20.998 -6.309 -26.193 1.00 96.75 308 VAL A C 1
ATOM 2345 O O . VAL A 1 308 ? 20.555 -6.527 -27.323 1.00 96.75 308 VAL A O 1
ATOM 2348 N N . ALA A 1 309 ? 22.304 -6.271 -25.937 1.00 96.00 309 ALA A N 1
ATOM 2349 C CA . ALA A 1 309 ? 23.343 -6.556 -26.915 1.00 96.00 309 ALA A CA 1
ATOM 2350 C C . ALA A 1 309 ? 24.484 -7.359 -26.285 1.00 96.00 309 ALA A C 1
ATOM 2352 O O . ALA A 1 309 ? 24.669 -7.347 -25.069 1.00 96.00 309 ALA A O 1
ATOM 2353 N N . VAL A 1 310 ? 25.272 -8.022 -27.128 1.00 93.31 310 VAL A N 1
ATOM 2354 C CA . VAL A 1 310 ? 26.425 -8.824 -26.721 1.00 93.31 310 VAL A CA 1
ATOM 2355 C C . VAL A 1 310 ? 27.692 -8.376 -27.450 1.00 93.31 310 VAL A C 1
ATOM 2357 O O . VAL A 1 310 ? 27.697 -8.158 -28.666 1.00 93.31 310 VAL A O 1
ATOM 2360 N N . LEU A 1 311 ? 28.782 -8.256 -26.690 1.00 89.00 311 LEU A N 1
ATOM 2361 C CA . LEU A 1 311 ? 30.142 -8.189 -27.215 1.00 89.00 311 LEU A CA 1
ATOM 2362 C C . LEU A 1 311 ? 30.738 -9.593 -27.120 1.00 89.00 311 LEU A C 1
ATOM 2364 O O . LEU A 1 311 ? 30.921 -10.111 -26.021 1.00 89.00 311 LEU A O 1
ATOM 2368 N N . GLY A 1 312 ? 30.999 -10.221 -28.266 1.00 81.25 312 GLY A N 1
ATOM 2369 C CA . GLY A 1 312 ? 31.609 -11.550 -28.293 1.00 81.25 312 GLY A CA 1
ATOM 2370 C C . GLY A 1 312 ? 33.010 -11.532 -27.681 1.00 81.25 312 GLY A C 1
ATOM 2371 O O . GLY A 1 312 ? 33.761 -10.574 -27.878 1.00 81.25 312 GLY A O 1
ATOM 2372 N N . GLY A 1 313 ? 33.359 -12.594 -26.954 1.00 78.44 313 GLY A N 1
ATOM 2373 C CA . GLY A 1 313 ? 34.716 -12.785 -26.450 1.00 78.44 313 GLY A CA 1
ATOM 2374 C C . GLY A 1 313 ? 35.731 -12.849 -27.595 1.00 78.44 313 GLY A C 1
ATOM 2375 O O . GLY A 1 313 ? 35.425 -13.318 -28.688 1.00 78.44 313 GLY A O 1
ATOM 2376 N N . THR A 1 314 ? 36.945 -12.363 -27.346 1.00 75.25 314 THR A N 1
ATOM 2377 C CA . THR A 1 314 ? 38.048 -12.387 -28.322 1.00 75.25 314 THR A CA 1
ATOM 2378 C C . THR A 1 314 ? 38.853 -13.689 -28.290 1.00 75.25 314 THR A C 1
ATOM 2380 O O . THR A 1 314 ? 39.706 -13.897 -29.152 1.00 75.25 314 THR A O 1
ATOM 2383 N N . ASP A 1 315 ? 38.591 -14.567 -27.317 1.00 77.19 315 ASP A N 1
ATOM 2384 C CA . ASP A 1 315 ? 39.224 -15.881 -27.214 1.00 77.19 315 ASP A CA 1
ATOM 2385 C C . ASP A 1 315 ? 38.506 -16.898 -28.108 1.00 77.19 315 ASP A C 1
ATOM 2387 O O . ASP A 1 315 ? 37.400 -17.348 -27.809 1.00 77.19 315 ASP A O 1
ATOM 2391 N N . SER A 1 316 ? 39.179 -17.300 -29.186 1.00 65.69 316 SER A N 1
ATOM 2392 C CA . SER A 1 316 ? 38.691 -18.275 -30.167 1.00 65.69 316 SER A CA 1
ATOM 2393 C C . SER A 1 316 ? 38.356 -19.665 -29.602 1.00 65.69 316 SER A C 1
ATOM 2395 O O . SER A 1 316 ? 37.725 -20.453 -30.298 1.00 65.69 316 SER A O 1
ATOM 2397 N N . LEU A 1 317 ? 38.798 -20.007 -28.384 1.00 64.75 317 LEU A N 1
ATOM 2398 C CA . LEU A 1 317 ? 38.490 -21.291 -27.737 1.00 64.75 317 LEU A CA 1
ATOM 2399 C C . LEU A 1 317 ? 37.239 -21.233 -26.844 1.00 64.75 317 LEU A C 1
ATOM 2401 O O . LEU A 1 317 ? 36.707 -22.282 -26.476 1.00 64.75 317 LEU A O 1
ATOM 2405 N N . LEU A 1 318 ? 36.777 -20.032 -26.487 1.00 65.75 318 LEU A N 1
ATOM 2406 C CA . LEU A 1 318 ? 35.679 -19.801 -25.539 1.00 65.75 318 LEU A CA 1
ATOM 2407 C C . LEU A 1 318 ? 34.544 -18.945 -26.126 1.00 65.75 318 LEU A C 1
ATOM 2409 O O . LEU A 1 318 ? 33.554 -18.689 -25.442 1.00 65.75 318 LEU A O 1
ATOM 2413 N N . ASP A 1 319 ? 34.659 -18.528 -27.388 1.00 56.19 319 ASP A N 1
ATOM 2414 C CA . ASP A 1 319 ? 33.733 -17.612 -28.067 1.00 56.19 319 ASP A CA 1
ATOM 2415 C C . ASP A 1 319 ? 32.284 -18.127 -28.206 1.00 56.19 319 ASP A C 1
ATOM 2417 O O . ASP A 1 319 ? 31.384 -17.326 -28.454 1.00 56.19 319 ASP A O 1
ATOM 2421 N N . ASN A 1 320 ? 32.050 -19.429 -27.994 1.00 57.53 320 ASN A N 1
ATOM 2422 C CA . ASN A 1 320 ? 30.755 -20.108 -28.136 1.00 57.53 320 ASN A CA 1
ATOM 2423 C C . ASN A 1 320 ? 30.166 -20.669 -26.816 1.00 57.53 320 ASN A C 1
ATOM 2425 O O . ASN A 1 320 ? 29.306 -21.546 -26.864 1.00 57.53 320 ASN A O 1
ATOM 2429 N N . GLN A 1 321 ? 30.627 -20.243 -25.630 1.00 55.47 321 GLN A N 1
ATOM 2430 C CA . GLN A 1 321 ? 30.166 -20.820 -24.346 1.00 55.47 321 GLN A CA 1
ATOM 2431 C C . GLN A 1 321 ? 28.895 -20.196 -23.722 1.00 55.47 321 GLN A C 1
ATOM 2433 O O . GLN A 1 321 ? 28.577 -20.531 -22.579 1.00 55.47 321 GLN A O 1
ATOM 2438 N N . TYR A 1 322 ? 28.136 -19.359 -24.439 1.00 52.72 322 TYR A N 1
ATOM 2439 C CA . TYR A 1 322 ? 26.877 -18.772 -23.942 1.00 52.72 322 TYR A CA 1
ATOM 2440 C C . TYR A 1 322 ? 25.765 -18.800 -24.984 1.00 52.72 322 TYR A C 1
ATOM 2442 O O . TYR A 1 322 ? 26.037 -18.395 -26.137 1.00 52.72 322 TYR A O 1
#